Protein AF-A0A5E6N4G8-F1 (afdb_monomer_lite)

Radius of gyration: 23.55 Å; chains: 1; bounding box: 58×54×60 Å

Sequence (335 aa):
MIEYIPGLAGVPATESSISSIDGKNGILAYRGYSIEDLVKYASFEEVAMLLRDGELPSSDALADFQKVLHERYEVKRDIRLMMWALPANGHPMDVLQTTIASMATFYPDAGAQDPNSAYTQSALTKIIANMSTLVAMWARISTGYDPIPPSKEMSYAKNFLAMSFGEEPDDDIVKLFDACLILHAEHTINASTFSAMVTASTLANPFASVSAAVGTLAGSLHGGANEDVLNMLDEIGEVKNVRAYIENRLKNKAVIWGPGGGCSGFSYGFTFDDKQKEGDSGVAKNGVQLVVDPMSYQYLIGATADYLEDLQGSRFIIHNPNAKTTCGCGSSFSV

pLDDT: mean 85.78, std 13.26, range [37.84, 98.56]

Secondary structure (DSSP, 8-state):
-PPP-GGGTT------SSEEEETTTTEEEETTEEHHHHHHH--HHHHHHHHHHSSPPPHHHHHHHHHHHHHH-PPPHHHHHHHHTS-TTS-HHHHHHHHHHHHHHH-TT--SSSTTSHHHHHHHHHHHHHHHHHHHHHHHHTTTPPPPPPPSSS-HHHHHHHHHHSSPPPHHHHHHHHHHHHHTS--SS-HHHHHHHHHHHTT--HHHHHHHHHHHHTSTTTTTHHHHHHHHHHHH-SGGGHHHHHHHHHHTT----SS---TTSB-------SSPPTT-EEEEETTEEEEE-HHHHTTSTT-EEEEEEETTEEEEEEE-TT--EE-TTSS-EE-

Foldseek 3Di:
DDDDDPPCFLPDPDDDQQWDDQLVVRFIDGLNHTLVCCLVPHFLLQLLCCNVVSDGDDPVRSVVLLQLLLVQQDDDPVLLVVLLPDALPDDLLVSLLVSLLCVCVVLVVQWLPPCPDPSVVSSVSNCVSNVLQSSLQSLQSSVPHGFDDFDSPDDSLQRSVCRNPVDRDDPVSSSVSRSVSSVPVDDPCDQLNVQLVVCCVVRGGNSNSNSSSSVRCCDCLHVVLVVVQVVLCVVQVDPVSVVVSVVVCLVVVHDDRDDDLPPAGHFDDDDDDPDADPQWDWDDDPNDIDTDHNSVCVQQPVKDWDWDQDPVGIDIDIDGPNFPGAHSSRGHTDD

Structure (mmCIF, N/CA/C/O backbone):
data_AF-A0A5E6N4G8-F1
#
_entry.id   AF-A0A5E6N4G8-F1
#
loop_
_atom_site.group_PDB
_atom_site.id
_atom_site.type_symbol
_atom_site.label_atom_id
_atom_site.label_alt_id
_atom_site.label_comp_id
_atom_site.label_asym_id
_atom_site.label_entity_id
_atom_site.label_seq_id
_atom_site.pdbx_PDB_ins_code
_atom_site.Cartn_x
_atom_site.Cartn_y
_atom_site.Cartn_z
_atom_site.occupancy
_atom_site.B_iso_or_equiv
_atom_site.auth_seq_id
_atom_site.auth_comp_id
_atom_site.auth_asym_id
_atom_site.auth_atom_id
_atom_site.pdbx_PDB_model_num
ATOM 1 N N . MET A 1 1 ? 15.760 0.790 34.996 1.00 65.25 1 MET A N 1
ATOM 2 C CA . MET A 1 1 ? 14.897 -0.205 34.329 1.00 65.25 1 MET A CA 1
ATOM 3 C C . MET A 1 1 ? 14.170 0.563 33.243 1.00 65.25 1 MET A C 1
ATOM 5 O O . MET A 1 1 ? 13.645 1.618 33.571 1.00 65.25 1 MET A O 1
ATOM 9 N N . ILE A 1 2 ? 14.261 0.152 31.979 1.00 80.50 2 ILE A N 1
ATOM 10 C CA . ILE A 1 2 ? 13.505 0.815 30.907 1.00 80.50 2 ILE A CA 1
ATOM 11 C C . ILE A 1 2 ? 12.043 0.398 31.084 1.00 80.50 2 ILE A C 1
ATOM 13 O O . ILE A 1 2 ? 11.774 -0.784 31.297 1.00 80.50 2 ILE A O 1
ATOM 17 N N . GLU A 1 3 ? 11.134 1.369 31.092 1.00 88.75 3 GLU A N 1
ATOM 18 C CA . GLU A 1 3 ? 9.698 1.125 31.207 1.00 88.75 3 GLU A CA 1
ATOM 19 C C . GLU A 1 3 ? 9.204 0.340 29.985 1.00 88.75 3 GLU A C 1
ATOM 21 O O . GLU A 1 3 ? 9.594 0.618 28.851 1.00 88.75 3 GLU A O 1
ATOM 26 N N . TYR A 1 4 ? 8.384 -0.683 30.216 1.00 84.94 4 TYR A N 1
ATOM 27 C CA . TYR A 1 4 ? 7.765 -1.445 29.137 1.00 84.94 4 TYR A CA 1
ATOM 28 C C . TYR A 1 4 ? 6.612 -0.636 28.539 1.00 84.94 4 TYR A C 1
ATOM 30 O O . TYR A 1 4 ? 5.685 -0.274 29.259 1.00 84.94 4 TYR A O 1
ATOM 38 N N . ILE A 1 5 ? 6.658 -0.398 27.226 1.00 84.44 5 ILE A N 1
ATOM 39 C CA . ILE A 1 5 ? 5.649 0.383 26.503 1.00 84.44 5 ILE A CA 1
ATOM 40 C C . ILE A 1 5 ? 4.922 -0.533 25.501 1.00 84.44 5 ILE A C 1
ATOM 42 O O . ILE A 1 5 ? 5.484 -0.856 24.447 1.00 84.44 5 ILE A O 1
ATOM 46 N N . PRO A 1 6 ? 3.686 -0.980 25.802 1.00 75.75 6 PRO A N 1
ATOM 47 C CA . PRO A 1 6 ? 2.887 -1.796 24.892 1.00 75.75 6 PRO A CA 1
ATOM 48 C C . PRO A 1 6 ? 2.687 -1.114 23.533 1.00 75.75 6 PRO A C 1
ATOM 50 O O . PRO A 1 6 ? 2.370 0.073 23.464 1.00 75.75 6 PRO A O 1
ATOM 53 N N . GLY A 1 7 ? 2.876 -1.865 22.443 1.00 77.88 7 GLY A N 1
ATOM 54 C CA . GLY A 1 7 ? 2.632 -1.381 21.078 1.00 77.88 7 GLY A CA 1
ATOM 55 C C . GLY A 1 7 ? 3.520 -0.216 20.623 1.00 77.88 7 GLY A C 1
ATOM 56 O O . GLY A 1 7 ? 3.212 0.392 19.605 1.00 77.88 7 GLY A O 1
ATOM 57 N N . LEU A 1 8 ? 4.593 0.107 21.362 1.00 81.06 8 LEU A N 1
ATOM 58 C CA . LEU A 1 8 ? 5.459 1.269 21.108 1.00 81.06 8 LEU A CA 1
ATOM 59 C C . LEU A 1 8 ? 4.702 2.614 21.125 1.00 81.06 8 LEU A C 1
ATOM 61 O O . LEU A 1 8 ? 5.109 3.574 20.470 1.00 81.06 8 LEU A O 1
ATOM 65 N N . ALA A 1 9 ? 3.607 2.705 21.886 1.00 76.69 9 ALA A N 1
ATOM 66 C CA . ALA A 1 9 ? 2.798 3.917 21.979 1.00 76.69 9 ALA A CA 1
ATOM 67 C C . ALA A 1 9 ? 3.631 5.128 22.443 1.00 76.69 9 ALA A C 1
ATOM 69 O O . ALA A 1 9 ? 4.227 5.117 23.517 1.00 76.69 9 ALA A O 1
ATOM 70 N N . GLY A 1 10 ? 3.680 6.176 21.616 1.00 79.62 10 GLY A N 1
ATOM 71 C CA . GLY A 1 10 ? 4.441 7.396 21.907 1.00 79.62 10 GLY A CA 1
ATOM 72 C C . GLY A 1 10 ? 5.965 7.244 21.821 1.00 79.62 10 GLY A C 1
ATOM 73 O O . GLY A 1 10 ? 6.676 8.187 22.158 1.00 79.62 10 GLY A O 1
ATOM 74 N N . VAL A 1 11 ? 6.479 6.095 21.366 1.00 85.50 11 VAL A N 1
ATOM 75 C CA . VAL A 1 11 ? 7.920 5.871 21.197 1.00 85.50 11 VAL A CA 1
ATOM 76 C C . VAL A 1 11 ? 8.346 6.331 19.800 1.00 85.50 11 VAL A C 1
ATOM 78 O O . VAL A 1 11 ? 7.937 5.720 18.811 1.00 85.50 11 VAL A O 1
ATOM 81 N N . PRO A 1 12 ? 9.184 7.376 19.676 1.00 88.56 12 PRO A N 1
ATOM 82 C CA . PRO A 1 12 ? 9.734 7.763 18.384 1.00 88.56 12 PRO A CA 1
ATOM 83 C C . PRO A 1 12 ? 10.712 6.685 17.896 1.00 88.56 12 PRO A C 1
ATOM 85 O O . PRO A 1 12 ? 11.741 6.438 18.523 1.00 88.56 12 PRO A O 1
ATOM 88 N N . ALA A 1 13 ? 10.373 6.027 16.785 1.00 89.44 13 ALA A N 1
ATOM 89 C CA . ALA A 1 13 ? 11.163 4.924 16.233 1.00 89.44 13 ALA A CA 1
ATOM 90 C C . ALA A 1 13 ? 12.215 5.373 15.203 1.00 89.44 13 ALA A C 1
ATOM 92 O O . ALA A 1 13 ? 13.243 4.717 15.049 1.00 89.44 13 ALA A O 1
ATOM 93 N N . THR A 1 14 ? 11.964 6.466 14.476 1.00 92.06 14 THR A N 1
ATOM 94 C CA . THR A 1 14 ? 12.905 7.043 13.507 1.00 92.06 14 THR A CA 1
ATOM 95 C C . THR A 1 14 ? 12.551 8.497 13.189 1.00 92.06 14 THR A C 1
ATOM 97 O O . THR A 1 14 ? 11.478 8.976 13.562 1.00 92.06 14 THR A O 1
ATOM 100 N N . GLU A 1 15 ? 13.437 9.174 12.465 1.00 92.81 15 GLU A N 1
ATOM 101 C CA . GLU A 1 15 ? 13.169 10.455 11.812 1.00 92.81 15 GLU A CA 1
ATOM 102 C C . GLU A 1 15 ? 12.772 10.203 10.351 1.00 92.81 15 GLU A C 1
ATOM 104 O O . GLU A 1 15 ? 13.325 9.323 9.690 1.00 92.81 15 GLU A O 1
ATOM 109 N N . SER A 1 16 ? 11.811 10.965 9.828 1.00 93.81 16 SER A N 1
ATOM 110 C CA . SER A 1 16 ? 11.357 10.836 8.441 1.00 93.81 16 SER A CA 1
ATOM 111 C C . SER A 1 16 ? 11.053 12.200 7.842 1.00 93.81 16 SER A C 1
ATOM 113 O O . SER A 1 16 ? 10.494 13.072 8.503 1.00 93.81 16 SER A O 1
ATOM 115 N N . SER A 1 17 ? 11.402 12.363 6.568 1.00 94.69 17 SER A N 1
ATOM 116 C CA . SER A 1 17 ? 11.045 13.519 5.743 1.00 94.69 17 SER A CA 1
ATOM 117 C C . SER A 1 17 ? 9.979 13.184 4.692 1.00 94.69 17 SER A C 1
ATOM 119 O O . SER A 1 17 ? 9.783 13.964 3.762 1.00 94.69 17 SER A O 1
ATOM 121 N N . ILE A 1 18 ? 9.338 12.008 4.779 1.00 96.44 18 ILE A N 1
ATOM 122 C CA . ILE A 1 18 ? 8.415 11.490 3.752 1.00 96.44 18 ILE A CA 1
ATOM 123 C C . ILE A 1 18 ? 7.015 12.088 3.911 1.00 96.44 18 ILE A C 1
ATOM 125 O O . ILE A 1 18 ? 6.452 12.609 2.950 1.00 96.44 18 ILE A O 1
ATOM 129 N N . SER A 1 19 ? 6.468 12.044 5.123 1.00 94.25 19 SER A N 1
ATOM 130 C CA . SER A 1 19 ? 5.121 12.518 5.431 1.00 94.25 19 SER A CA 1
ATOM 131 C C . SER A 1 19 ? 5.056 13.166 6.810 1.00 94.25 19 SER A C 1
ATOM 133 O O . SER A 1 19 ? 5.908 12.928 7.670 1.00 94.25 19 SER A O 1
ATOM 135 N N . SER A 1 20 ? 4.038 13.996 7.021 1.00 89.00 20 SER A N 1
ATOM 136 C CA . SER A 1 20 ? 3.716 14.572 8.322 1.00 89.00 20 SER A CA 1
ATOM 137 C C . SER A 1 20 ? 2.214 14.527 8.580 1.00 89.00 20 SER A C 1
ATOM 139 O O . SER A 1 20 ? 1.401 14.649 7.664 1.00 89.00 20 SER A O 1
ATOM 141 N N . ILE A 1 21 ? 1.861 14.330 9.852 1.00 84.31 21 ILE A N 1
ATOM 142 C CA . ILE A 1 21 ? 0.480 14.329 10.332 1.00 84.31 21 ILE A CA 1
ATOM 143 C C . ILE A 1 21 ? 0.368 15.337 11.468 1.00 84.31 21 ILE A C 1
ATOM 145 O O . ILE A 1 21 ? 1.046 15.212 12.489 1.00 84.31 21 ILE A O 1
ATOM 149 N N . ASP A 1 22 ? -0.540 16.293 11.313 1.00 78.56 22 ASP A N 1
ATOM 150 C CA . ASP A 1 22 ? -1.063 17.094 12.411 1.00 78.56 22 ASP A CA 1
ATOM 151 C C . ASP A 1 22 ? -2.479 16.613 12.731 1.00 78.56 22 ASP A C 1
ATOM 153 O O . ASP A 1 22 ? -3.475 17.099 12.193 1.00 78.56 22 ASP A O 1
ATOM 157 N N . GLY A 1 23 ? -2.565 15.636 13.635 1.00 67.06 23 GLY A N 1
ATOM 158 C CA . GLY A 1 23 ? -3.838 15.047 14.045 1.00 67.06 23 GLY A CA 1
ATOM 159 C C . GLY A 1 23 ? -4.770 16.015 14.781 1.00 67.06 23 GLY A C 1
ATOM 160 O O . GLY A 1 23 ? -5.941 15.690 14.947 1.00 67.06 23 GLY A O 1
ATOM 161 N N . LYS A 1 24 ? -4.288 17.188 15.220 1.00 63.44 24 LYS A N 1
ATOM 162 C CA . LYS A 1 24 ? -5.136 18.214 15.848 1.00 63.44 24 LYS A CA 1
ATOM 163 C C . LYS A 1 24 ? -5.860 19.048 14.801 1.00 63.44 24 LYS A C 1
ATOM 165 O O . LYS A 1 24 ? -7.036 19.344 14.975 1.00 63.44 24 LYS A O 1
ATOM 170 N N . ASN A 1 25 ? -5.152 19.406 13.733 1.00 67.62 25 ASN A N 1
ATOM 171 C CA . ASN A 1 25 ? -5.691 20.209 12.637 1.00 67.62 25 ASN A CA 1
ATOM 172 C C . ASN A 1 25 ? -6.223 19.357 11.473 1.00 67.62 25 ASN A C 1
ATOM 174 O O . ASN A 1 25 ? -6.747 19.906 10.511 1.00 67.62 25 ASN A O 1
ATOM 178 N N . GLY A 1 26 ? -6.093 18.028 11.554 1.00 70.88 26 GLY A N 1
ATOM 179 C CA . GLY A 1 26 ? -6.527 17.106 10.504 1.00 70.88 26 GLY A CA 1
ATOM 180 C C . GLY A 1 26 ? -5.669 17.176 9.241 1.00 70.88 26 GLY A C 1
ATOM 181 O O . GLY A 1 26 ? -6.150 16.836 8.167 1.00 70.88 26 GLY A O 1
ATOM 182 N N . ILE A 1 27 ? -4.416 17.626 9.350 1.00 76.94 27 ILE A N 1
ATOM 183 C CA . ILE A 1 27 ? -3.541 17.828 8.192 1.00 76.94 27 ILE A CA 1
ATOM 184 C C . ILE A 1 27 ? -2.701 16.572 7.974 1.00 76.94 27 ILE A C 1
ATOM 186 O O . ILE A 1 27 ? -1.968 16.147 8.868 1.00 76.94 27 ILE A O 1
ATOM 190 N N . LEU A 1 28 ? -2.768 16.022 6.764 1.00 86.69 28 LEU A N 1
ATOM 191 C CA . LEU A 1 28 ? -1.822 15.043 6.236 1.00 86.69 28 LEU A CA 1
ATOM 192 C C . LEU A 1 28 ? -1.075 15.688 5.068 1.00 86.69 28 LEU A C 1
ATOM 194 O O . LEU A 1 28 ? -1.698 16.257 4.169 1.00 86.69 28 LEU A O 1
ATOM 198 N N . ALA A 1 29 ? 0.252 15.597 5.083 1.00 92.81 29 ALA A N 1
ATOM 199 C CA . ALA A 1 29 ? 1.085 16.119 4.011 1.00 92.81 29 ALA A CA 1
ATOM 200 C C . ALA A 1 29 ? 2.146 15.108 3.573 1.00 92.81 29 ALA A C 1
ATOM 202 O O . ALA A 1 29 ? 2.761 14.437 4.406 1.00 92.81 29 ALA A O 1
ATOM 203 N N . TYR A 1 30 ? 2.401 15.045 2.267 1.00 97.62 30 TYR A N 1
ATOM 204 C CA . TYR A 1 30 ? 3.493 14.269 1.676 1.00 97.62 30 TYR A CA 1
ATOM 205 C C . TYR A 1 30 ? 4.563 15.226 1.181 1.00 97.62 30 TYR A C 1
ATOM 207 O O . TYR A 1 30 ? 4.278 16.113 0.382 1.00 97.62 30 TYR A O 1
ATOM 215 N N . ARG A 1 31 ? 5.795 15.084 1.684 1.00 96.81 31 ARG A N 1
ATOM 216 C CA . ARG A 1 31 ? 6.926 15.973 1.354 1.00 96.81 31 ARG A CA 1
ATOM 217 C C . ARG A 1 31 ? 6.595 17.475 1.477 1.00 96.81 31 ARG A C 1
ATOM 219 O O . ARG A 1 31 ? 7.152 18.300 0.765 1.00 96.81 31 ARG A O 1
ATOM 226 N N . GLY A 1 32 ? 5.681 17.832 2.384 1.00 94.44 32 GLY A N 1
ATOM 227 C CA . GLY A 1 32 ? 5.224 19.210 2.604 1.00 94.44 32 GLY A CA 1
ATOM 228 C C . GLY A 1 32 ? 4.033 19.667 1.750 1.00 94.44 32 GLY A C 1
ATOM 229 O O . GLY A 1 32 ? 3.501 20.740 2.016 1.00 94.44 32 GLY A O 1
ATOM 230 N N . TYR A 1 33 ? 3.575 18.867 0.785 1.00 96.44 33 TYR A N 1
ATOM 231 C CA . TYR A 1 33 ? 2.361 19.133 0.008 1.00 96.44 33 TYR A CA 1
ATOM 232 C C . TYR A 1 33 ? 1.133 18.600 0.741 1.00 96.44 33 TYR A C 1
ATOM 234 O O . TYR A 1 33 ? 1.160 17.471 1.235 1.00 96.44 33 TYR A O 1
ATOM 242 N N . SER A 1 34 ? 0.059 19.393 0.808 1.00 95.00 34 SER A N 1
ATOM 243 C CA . SER A 1 34 ? -1.197 18.946 1.415 1.00 95.00 34 SER A CA 1
ATOM 244 C C . SER A 1 34 ? -1.775 17.771 0.624 1.00 95.00 34 SER A C 1
ATOM 246 O O . SER A 1 34 ? -1.709 17.743 -0.608 1.00 95.00 34 SER A O 1
ATOM 248 N N . ILE A 1 35 ? -2.355 16.793 1.319 1.00 94.00 35 ILE A N 1
ATOM 249 C CA . ILE A 1 35 ? -2.993 15.657 0.645 1.00 94.00 35 ILE A CA 1
ATOM 250 C C . ILE A 1 35 ? -4.153 16.106 -0.260 1.00 94.00 35 ILE A C 1
ATOM 252 O O . ILE A 1 35 ? -4.392 15.514 -1.309 1.00 94.00 35 ILE A O 1
ATOM 256 N N . GLU A 1 36 ? -4.836 17.185 0.118 1.00 92.62 36 GLU A N 1
ATOM 257 C CA . GLU A 1 36 ? -5.957 17.777 -0.614 1.00 92.62 36 GLU A CA 1
ATOM 258 C C . GLU A 1 36 ? -5.512 18.330 -1.970 1.00 92.62 36 GLU A C 1
ATOM 260 O O . GLU A 1 36 ? -6.166 18.083 -2.985 1.00 92.62 36 GLU A O 1
ATOM 265 N N . ASP A 1 37 ? -4.377 19.035 -2.005 1.00 96.19 37 ASP A N 1
ATOM 266 C CA . ASP A 1 37 ? -3.799 19.536 -3.251 1.00 96.19 37 ASP A CA 1
ATOM 267 C C . ASP A 1 37 ? -3.314 18.384 -4.132 1.00 96.19 37 ASP A C 1
ATOM 269 O O . ASP A 1 37 ? -3.556 18.398 -5.339 1.00 96.19 37 ASP A O 1
ATOM 273 N N . LEU A 1 38 ? -2.679 17.366 -3.545 1.00 97.81 38 LEU A N 1
ATOM 274 C CA . LEU A 1 38 ? -2.202 16.205 -4.299 1.00 97.81 38 LEU A CA 1
ATOM 275 C C . LEU A 1 38 ? -3.357 15.453 -4.962 1.00 97.81 38 LEU A C 1
ATOM 277 O O . LEU A 1 38 ? -3.304 15.209 -6.159 1.00 97.81 38 LEU A O 1
ATOM 281 N N . VAL A 1 39 ? -4.434 15.163 -4.231 1.00 96.00 39 VAL A N 1
ATOM 282 C CA . VAL A 1 39 ? -5.627 14.509 -4.800 1.00 96.00 39 VAL A CA 1
ATOM 283 C C . VAL A 1 39 ? -6.272 15.350 -5.905 1.00 96.00 39 VAL A C 1
ATOM 285 O O . VAL A 1 39 ? -6.848 14.809 -6.847 1.00 96.00 39 VAL A O 1
ATOM 288 N N . LYS A 1 40 ? -6.219 16.681 -5.794 1.00 95.62 40 LYS A N 1
ATOM 289 C CA . LYS A 1 40 ? -6.888 17.577 -6.739 1.00 95.62 40 LYS A CA 1
ATOM 290 C C . LYS A 1 40 ? -6.082 17.838 -8.011 1.00 95.62 40 LYS A C 1
ATOM 292 O O . LYS A 1 40 ? -6.685 18.098 -9.054 1.00 95.62 40 LYS A O 1
ATOM 297 N N . TYR A 1 41 ? -4.755 17.844 -7.917 1.00 97.44 41 TYR A N 1
ATOM 298 C CA . TYR A 1 41 ? -3.890 18.355 -8.982 1.00 97.44 41 TYR A CA 1
ATOM 299 C C . TYR A 1 41 ? -2.804 17.385 -9.448 1.00 97.44 41 TYR A C 1
ATOM 301 O O . TYR A 1 41 ? -2.190 17.672 -10.472 1.00 97.44 41 TYR A O 1
ATOM 309 N N . ALA A 1 42 ? -2.565 16.284 -8.738 1.00 97.94 42 ALA A N 1
ATOM 310 C CA . ALA A 1 42 ? -1.570 15.285 -9.105 1.00 97.94 42 ALA A CA 1
ATOM 311 C C . ALA A 1 42 ? -2.230 13.942 -9.440 1.00 97.94 42 ALA A C 1
ATOM 313 O O . ALA A 1 42 ? -3.346 13.645 -9.020 1.00 97.94 42 ALA A O 1
ATOM 314 N N . SER A 1 43 ? -1.502 13.134 -10.197 1.00 98.25 43 SER A N 1
ATOM 315 C CA . SER A 1 43 ? -1.775 11.718 -10.435 1.00 98.25 43 SER A CA 1
ATOM 316 C C . SER A 1 43 ? -1.062 10.832 -9.415 1.00 98.25 43 SER A C 1
ATOM 318 O O . SER A 1 43 ? -0.068 11.237 -8.796 1.00 98.25 43 SER A O 1
ATOM 320 N N . PHE A 1 44 ? -1.509 9.582 -9.270 1.00 98.44 44 PHE A N 1
ATOM 321 C CA . PHE A 1 44 ? -0.792 8.604 -8.452 1.00 98.44 44 PHE A CA 1
ATOM 322 C C . PHE A 1 44 ? 0.676 8.441 -8.878 1.00 98.44 44 PHE A C 1
ATOM 324 O O . PHE A 1 44 ? 1.550 8.336 -8.018 1.00 98.44 44 PHE A O 1
ATOM 331 N N . GLU A 1 45 ? 0.983 8.450 -10.178 1.00 98.06 45 GLU A N 1
ATOM 332 C CA . GLU A 1 45 ? 2.360 8.348 -10.668 1.00 98.06 45 GLU A CA 1
ATOM 333 C C . GLU A 1 45 ? 3.237 9.526 -10.215 1.00 98.06 45 GLU A C 1
ATOM 335 O O . GLU A 1 45 ? 4.380 9.309 -9.803 1.00 98.06 45 GLU A O 1
ATOM 340 N N . GLU A 1 46 ? 2.707 10.753 -10.224 1.00 98.56 46 GLU A N 1
ATOM 341 C CA . GLU A 1 46 ? 3.401 11.934 -9.692 1.00 98.56 46 GLU A CA 1
ATOM 342 C C . GLU A 1 46 ? 3.632 11.819 -8.186 1.00 98.56 46 GLU A C 1
ATOM 344 O O . GLU A 1 46 ? 4.730 12.106 -7.709 1.00 98.56 46 GLU A O 1
ATOM 349 N N . VAL A 1 47 ? 2.632 11.348 -7.434 1.00 98.50 47 VAL A N 1
ATOM 350 C CA . VAL A 1 47 ? 2.746 11.140 -5.982 1.00 98.50 47 VAL A CA 1
ATOM 351 C C . VAL A 1 47 ? 3.741 10.024 -5.650 1.00 98.50 47 VAL A C 1
ATOM 353 O O . VAL A 1 47 ? 4.526 10.157 -4.712 1.00 98.50 47 VAL A O 1
ATOM 356 N N . ALA A 1 48 ? 3.781 8.947 -6.435 1.00 97.75 48 ALA A N 1
ATOM 357 C CA . ALA A 1 48 ? 4.761 7.879 -6.270 1.00 97.75 48 ALA A CA 1
ATOM 358 C C . ALA A 1 48 ? 6.196 8.395 -6.479 1.00 97.75 48 ALA A C 1
ATOM 360 O O . ALA A 1 48 ? 7.091 8.056 -5.698 1.00 97.75 48 ALA A O 1
ATOM 361 N N . MET A 1 49 ? 6.416 9.247 -7.490 1.00 97.62 49 MET A N 1
ATOM 362 C CA . MET A 1 49 ? 7.703 9.919 -7.696 1.00 97.62 49 MET A CA 1
ATOM 363 C C . MET A 1 49 ? 8.016 10.906 -6.570 1.00 97.62 49 MET A C 1
ATOM 365 O O . MET A 1 49 ? 9.116 10.858 -6.034 1.00 97.62 49 MET A O 1
ATOM 369 N N . LEU A 1 50 ? 7.051 11.720 -6.132 1.00 98.38 50 LEU A N 1
ATOM 370 C CA . LEU A 1 50 ? 7.209 12.642 -5.003 1.00 98.38 50 LEU A CA 1
ATOM 371 C C . LEU A 1 50 ? 7.677 11.917 -3.736 1.00 98.38 50 LEU A C 1
ATOM 373 O O . LEU A 1 50 ? 8.629 12.333 -3.075 1.00 98.38 50 LEU A O 1
ATOM 377 N N . LEU A 1 51 ? 7.019 10.814 -3.384 1.00 97.31 51 LEU A N 1
ATOM 378 C CA . LEU A 1 51 ? 7.359 10.044 -2.191 1.00 97.31 51 LEU A CA 1
ATOM 379 C C . LEU A 1 51 ? 8.753 9.416 -2.306 1.00 97.31 51 LEU A C 1
ATOM 381 O O . LEU A 1 51 ? 9.513 9.455 -1.333 1.00 97.31 51 LEU A O 1
ATOM 385 N N . ARG A 1 52 ? 9.116 8.903 -3.488 1.00 94.50 52 ARG A N 1
ATOM 386 C CA . ARG A 1 52 ? 10.426 8.291 -3.753 1.00 94.50 52 ARG A CA 1
ATOM 387 C C . ARG A 1 52 ? 11.562 9.317 -3.781 1.00 94.50 52 ARG A C 1
ATOM 389 O O . ARG A 1 52 ? 12.562 9.127 -3.093 1.00 94.50 52 ARG A O 1
ATOM 396 N N . ASP A 1 53 ? 11.393 10.385 -4.551 1.00 94.00 53 ASP A N 1
ATOM 397 C CA . ASP A 1 53 ? 12.464 11.301 -4.960 1.00 94.00 53 ASP A CA 1
ATOM 398 C C . ASP A 1 53 ? 12.510 12.577 -4.106 1.00 94.00 53 ASP A C 1
ATOM 400 O O . ASP A 1 53 ? 13.536 13.249 -4.048 1.00 94.00 53 ASP A O 1
ATOM 404 N N . GLY A 1 54 ? 11.425 12.888 -3.391 1.00 96.31 54 GLY A N 1
ATOM 405 C CA . GLY A 1 54 ? 11.322 14.032 -2.484 1.00 96.31 54 GLY A CA 1
ATOM 406 C C . GLY A 1 54 ? 10.716 15.291 -3.103 1.00 96.31 54 GLY A C 1
ATOM 407 O O . GLY A 1 54 ? 10.316 16.182 -2.356 1.00 96.31 54 GLY A O 1
ATOM 408 N N . GLU A 1 55 ? 10.589 15.350 -4.428 1.00 96.75 55 GLU A N 1
ATOM 409 C CA . GLU A 1 55 ? 10.045 16.490 -5.175 1.00 96.75 55 GLU A CA 1
ATOM 410 C C . GLU A 1 55 ? 9.089 16.016 -6.279 1.00 96.75 55 GLU A C 1
ATOM 412 O O . GLU A 1 55 ? 9.185 14.883 -6.752 1.00 96.75 55 GLU A O 1
ATOM 417 N N . LEU A 1 56 ? 8.153 16.879 -6.689 1.00 97.56 56 LEU A N 1
ATOM 418 C CA . LEU A 1 56 ? 7.259 16.585 -7.812 1.00 97.56 56 LEU A CA 1
ATOM 419 C C . LEU A 1 56 ? 8.058 16.529 -9.126 1.00 97.56 56 LEU A C 1
ATOM 421 O O . LEU A 1 56 ? 8.955 17.354 -9.329 1.00 97.56 56 LEU A O 1
ATOM 425 N N . PRO A 1 57 ? 7.741 15.591 -10.034 1.00 97.94 57 PRO A N 1
ATOM 426 C CA . PRO A 1 57 ? 8.468 15.458 -11.288 1.00 97.94 57 PRO A CA 1
ATOM 427 C C . PRO A 1 57 ? 8.146 16.597 -12.264 1.00 97.94 57 PRO A C 1
ATOM 429 O O . PRO A 1 57 ? 7.062 17.178 -12.252 1.00 97.94 57 PRO A O 1
ATOM 432 N N . SER A 1 58 ? 9.077 16.877 -13.179 1.00 98.25 58 SER A N 1
ATOM 433 C CA . SER A 1 58 ? 8.745 17.616 -14.401 1.00 98.25 58 SER A CA 1
ATOM 434 C C . SER A 1 58 ? 7.908 16.742 -15.343 1.00 98.25 58 SER A C 1
ATOM 436 O O . SER A 1 58 ? 7.916 15.515 -15.233 1.00 98.25 58 SER A O 1
ATOM 438 N N . SER A 1 59 ? 7.241 17.353 -16.327 1.00 97.69 59 SER A N 1
ATOM 439 C CA . SER A 1 59 ? 6.481 16.609 -17.344 1.00 97.69 59 SER A CA 1
ATOM 440 C C . SER A 1 59 ? 7.329 15.566 -18.082 1.00 97.69 59 SER A C 1
ATOM 442 O O . SER A 1 59 ? 6.853 14.460 -18.325 1.00 97.69 59 SER A O 1
ATOM 444 N N . ASP A 1 60 ? 8.590 15.886 -18.388 1.00 98.19 60 ASP A N 1
ATOM 445 C CA . ASP A 1 60 ? 9.507 14.957 -19.060 1.00 98.19 60 ASP A CA 1
ATOM 446 C C . ASP A 1 60 ? 9.885 13.782 -18.144 1.00 98.19 60 ASP A C 1
ATOM 448 O O . ASP A 1 60 ? 9.839 12.626 -18.562 1.00 98.19 60 ASP A O 1
ATOM 452 N N . ALA A 1 61 ? 10.188 14.058 -16.869 1.00 97.94 61 ALA A N 1
ATOM 453 C CA . ALA A 1 61 ? 10.527 13.020 -15.897 1.00 97.94 61 ALA A CA 1
ATOM 454 C C . ALA A 1 61 ? 9.337 12.087 -15.612 1.00 97.94 61 ALA A C 1
ATOM 456 O O . ALA A 1 61 ? 9.524 10.878 -15.455 1.00 97.94 61 ALA A O 1
ATOM 457 N N . LEU A 1 62 ? 8.117 12.633 -15.581 1.00 97.94 62 LEU A N 1
ATOM 458 C CA . LEU A 1 62 ? 6.890 11.853 -15.450 1.00 97.94 62 LEU A CA 1
ATOM 459 C C . LEU A 1 62 ? 6.677 10.943 -16.666 1.00 97.94 62 LEU A C 1
ATOM 461 O O . LEU A 1 62 ? 6.408 9.755 -16.492 1.00 97.94 62 LEU A O 1
ATOM 465 N N . ALA A 1 63 ? 6.841 11.468 -17.883 1.00 97.44 63 ALA A N 1
ATOM 466 C CA . ALA A 1 63 ? 6.696 10.684 -19.108 1.00 97.44 63 ALA A CA 1
ATOM 467 C C . ALA A 1 63 ? 7.713 9.529 -19.175 1.00 97.44 63 ALA A C 1
ATOM 469 O O . ALA A 1 63 ? 7.357 8.396 -19.515 1.00 97.44 63 ALA A O 1
ATOM 470 N N . ASP A 1 64 ? 8.965 9.785 -18.786 1.00 96.81 64 ASP A N 1
ATOM 471 C CA . ASP A 1 64 ? 9.998 8.751 -18.687 1.00 96.81 64 ASP A CA 1
ATOM 472 C C . ASP A 1 64 ? 9.634 7.687 -17.645 1.00 96.81 64 ASP A C 1
ATOM 474 O O . ASP A 1 64 ? 9.775 6.485 -17.894 1.00 96.81 64 ASP A O 1
ATOM 478 N N . PHE A 1 65 ? 9.119 8.101 -16.485 1.00 95.94 65 PHE A N 1
ATOM 479 C CA . PHE A 1 65 ? 8.695 7.170 -15.446 1.00 95.94 65 PHE A CA 1
ATOM 480 C C . PHE A 1 65 ? 7.505 6.310 -15.884 1.00 95.94 65 PHE A C 1
ATOM 482 O O . PHE A 1 65 ? 7.538 5.093 -15.698 1.00 95.94 65 PHE A O 1
ATOM 489 N N . GLN A 1 66 ? 6.495 6.900 -16.526 1.00 96.56 66 GLN A N 1
ATOM 490 C CA . GLN A 1 66 ? 5.348 6.173 -17.074 1.00 96.56 66 GLN A CA 1
ATOM 491 C C . GLN A 1 66 ? 5.793 5.117 -18.086 1.00 96.56 66 GLN A C 1
ATOM 493 O O . GLN A 1 66 ? 5.395 3.957 -17.980 1.00 96.56 66 GLN A O 1
ATOM 498 N N . LYS A 1 67 ? 6.710 5.468 -18.994 1.00 95.69 67 LYS A N 1
ATOM 499 C CA . LYS A 1 67 ? 7.300 4.506 -19.930 1.00 95.69 67 LYS A CA 1
ATOM 500 C C . LYS A 1 67 ? 8.003 3.357 -19.203 1.00 95.69 67 LYS A C 1
ATOM 502 O O . LYS A 1 67 ? 7.812 2.192 -19.555 1.00 95.69 67 LYS A O 1
ATOM 507 N N . VAL A 1 68 ? 8.781 3.662 -18.162 1.00 94.44 68 VAL A N 1
ATOM 508 C CA . VAL A 1 68 ? 9.441 2.641 -17.334 1.00 94.44 68 VAL A CA 1
ATOM 509 C C . VAL A 1 68 ? 8.418 1.728 -16.648 1.00 94.44 68 VAL A C 1
ATOM 511 O O . VAL A 1 68 ? 8.645 0.517 -16.586 1.00 94.44 68 VAL A O 1
ATOM 514 N N . LEU A 1 69 ? 7.299 2.261 -16.148 1.00 95.12 69 LEU A N 1
ATOM 515 C CA . LEU A 1 69 ? 6.217 1.457 -15.573 1.00 95.12 69 LEU A CA 1
ATOM 516 C C . LEU A 1 69 ? 5.572 0.552 -16.630 1.00 95.12 69 LEU A C 1
ATOM 518 O O . LEU A 1 69 ? 5.456 -0.653 -16.402 1.00 95.12 69 LEU A O 1
ATOM 522 N N . HIS A 1 70 ? 5.236 1.097 -17.801 1.00 94.81 70 HIS A N 1
ATOM 523 C CA . HIS A 1 70 ? 4.622 0.367 -18.917 1.00 94.81 70 HIS A CA 1
ATOM 524 C C . HIS A 1 70 ? 5.481 -0.806 -19.395 1.00 94.81 70 HIS A C 1
ATOM 526 O O . HIS A 1 70 ? 4.978 -1.907 -19.612 1.00 94.81 70 HIS A O 1
ATOM 532 N N . GLU A 1 71 ? 6.797 -0.613 -19.489 1.00 92.94 71 GLU A N 1
ATOM 533 C CA . GLU A 1 71 ? 7.754 -1.675 -19.830 1.00 92.94 71 GLU A CA 1
ATOM 534 C C . GLU A 1 71 ? 7.878 -2.743 -18.731 1.00 92.94 71 GLU A C 1
ATOM 536 O O . GLU A 1 71 ? 8.344 -3.861 -18.976 1.00 92.94 71 GLU A O 1
ATOM 541 N N . ARG A 1 72 ? 7.474 -2.414 -17.501 1.00 93.38 72 ARG A N 1
ATOM 542 C CA . ARG A 1 72 ? 7.647 -3.264 -16.323 1.00 93.38 72 ARG A CA 1
ATOM 543 C C . ARG A 1 72 ? 6.371 -3.921 -15.837 1.00 93.38 72 ARG A C 1
ATOM 545 O O . ARG A 1 72 ? 6.523 -4.855 -15.058 1.00 93.38 72 ARG A O 1
ATOM 552 N N . TYR A 1 73 ? 5.183 -3.537 -16.299 1.00 94.88 73 TYR A N 1
ATOM 553 C CA . TYR A 1 73 ? 3.926 -4.144 -15.850 1.00 94.88 73 TYR A CA 1
ATOM 554 C C . TYR A 1 73 ? 3.829 -5.646 -16.116 1.00 94.88 73 TYR A C 1
ATOM 556 O O . TYR A 1 73 ? 3.157 -6.362 -15.371 1.00 94.88 73 TYR A O 1
ATOM 564 N N . GLU A 1 74 ? 4.499 -6.149 -17.154 1.00 91.75 74 GLU A N 1
ATOM 565 C CA . GLU A 1 74 ? 4.503 -7.579 -17.434 1.00 91.75 74 GLU A CA 1
ATOM 566 C C . GLU A 1 74 ? 5.251 -8.374 -16.349 1.00 91.75 74 GLU A C 1
ATOM 568 O O . GLU A 1 74 ? 6.415 -8.131 -15.988 1.00 91.75 74 GLU A O 1
ATOM 573 N N . VAL A 1 75 ? 4.565 -9.401 -15.852 1.00 92.25 75 VAL A N 1
ATOM 574 C CA . VAL A 1 75 ? 5.110 -10.400 -14.932 1.00 92.25 75 VAL A CA 1
ATOM 575 C C . VAL A 1 75 ? 5.641 -11.604 -15.708 1.00 92.25 75 VAL A C 1
ATOM 577 O O . VAL A 1 75 ? 5.140 -11.945 -16.781 1.00 92.25 75 VAL A O 1
ATOM 580 N N . LYS A 1 76 ? 6.655 -12.289 -15.170 1.00 92.31 76 LYS A N 1
ATOM 581 C CA . LYS A 1 76 ? 7.180 -13.518 -15.783 1.00 92.31 76 LYS A CA 1
ATOM 582 C C . LYS A 1 76 ? 6.101 -14.605 -15.809 1.00 92.31 76 LYS A C 1
ATOM 584 O O . LYS A 1 76 ? 5.265 -14.681 -14.911 1.00 92.31 76 LYS A O 1
ATOM 589 N N . ARG A 1 77 ? 6.152 -15.478 -16.821 1.00 93.50 77 ARG A N 1
ATOM 590 C CA . ARG A 1 77 ? 5.204 -16.593 -16.993 1.00 93.50 77 ARG A CA 1
ATOM 591 C C . ARG A 1 77 ? 5.065 -17.444 -15.732 1.00 93.50 77 ARG A C 1
ATOM 593 O O . ARG A 1 77 ? 3.946 -17.765 -15.355 1.00 93.50 77 ARG A O 1
ATOM 600 N N . ASP A 1 78 ? 6.178 -17.764 -15.086 1.00 95.69 78 ASP A N 1
ATOM 601 C CA . ASP A 1 78 ? 6.186 -18.664 -13.931 1.00 95.69 78 ASP A CA 1
ATOM 602 C C . ASP A 1 78 ? 5.505 -18.049 -12.703 1.00 95.69 78 ASP A C 1
ATOM 604 O O . ASP A 1 78 ? 4.880 -18.774 -11.940 1.00 95.69 78 ASP A O 1
ATOM 608 N N . ILE A 1 79 ? 5.517 -16.716 -12.564 1.00 94.81 79 ILE A N 1
ATOM 609 C CA . ILE A 1 79 ? 4.734 -16.013 -11.534 1.00 94.81 79 ILE A CA 1
ATOM 610 C C . ILE A 1 79 ? 3.237 -16.230 -11.787 1.00 94.81 79 ILE A C 1
ATOM 612 O O . ILE A 1 79 ? 2.498 -16.565 -10.867 1.00 94.81 79 ILE A O 1
ATOM 616 N N . ARG A 1 80 ? 2.793 -16.114 -13.048 1.00 93.25 80 ARG A N 1
ATOM 617 C CA . ARG A 1 80 ? 1.389 -16.364 -13.417 1.00 93.25 80 ARG A CA 1
ATOM 618 C C . ARG A 1 80 ? 0.985 -17.810 -13.153 1.00 93.25 80 ARG A C 1
ATOM 620 O O . ARG A 1 80 ? -0.087 -18.049 -12.617 1.00 93.25 80 ARG A O 1
ATOM 627 N N . LEU A 1 81 ? 1.841 -18.766 -13.522 1.00 94.81 81 LEU A N 1
ATOM 628 C CA . LEU A 1 81 ? 1.595 -20.193 -13.288 1.00 94.81 81 LEU A CA 1
ATOM 629 C C . LEU A 1 81 ? 1.539 -20.524 -11.797 1.00 94.81 81 LEU A C 1
ATOM 631 O O . LEU A 1 81 ? 0.687 -21.300 -11.380 1.00 94.81 81 LEU A O 1
ATOM 635 N N . MET A 1 82 ? 2.419 -19.921 -10.999 1.00 96.00 82 MET A N 1
ATOM 636 C CA . MET A 1 82 ? 2.402 -20.075 -9.551 1.00 96.00 82 MET A CA 1
ATOM 637 C C . MET A 1 82 ? 1.090 -19.557 -8.961 1.00 96.00 82 MET A C 1
ATOM 639 O O . MET A 1 82 ? 0.473 -20.266 -8.177 1.00 96.00 82 MET A O 1
ATOM 643 N N . MET A 1 83 ? 0.629 -18.371 -9.371 1.00 96.50 83 MET A N 1
ATOM 644 C CA . MET A 1 83 ? -0.657 -17.838 -8.914 1.00 96.50 83 MET A CA 1
ATOM 645 C C . MET A 1 83 ? -1.832 -18.716 -9.348 1.00 96.50 83 MET A C 1
ATOM 647 O O . MET A 1 83 ? -2.703 -18.996 -8.537 1.00 96.50 83 MET A O 1
ATOM 651 N N . TRP A 1 84 ? -1.821 -19.231 -10.579 1.00 95.00 84 TRP A N 1
ATOM 652 C CA . TRP A 1 84 ? -2.812 -20.203 -11.061 1.00 95.00 84 TRP A CA 1
ATOM 653 C C . TRP A 1 84 ? -2.852 -21.507 -10.257 1.00 95.00 84 TRP A C 1
ATOM 655 O O . TRP A 1 84 ? -3.883 -22.173 -10.224 1.00 95.00 84 TRP A O 1
ATOM 665 N N . ALA A 1 85 ? -1.738 -21.895 -9.638 1.00 96.00 85 ALA A N 1
ATOM 666 C CA . ALA A 1 85 ? -1.661 -23.095 -8.813 1.00 96.00 85 ALA A CA 1
ATOM 667 C C . ALA A 1 85 ? -2.184 -22.881 -7.381 1.00 96.00 85 ALA A C 1
ATOM 669 O O . ALA A 1 85 ? -2.341 -23.859 -6.646 1.00 96.00 85 ALA A O 1
ATOM 670 N N . LEU A 1 86 ? -2.436 -21.634 -6.965 1.00 96.31 86 LEU A N 1
ATOM 671 C CA . LEU A 1 86 ? -2.992 -21.333 -5.648 1.00 96.31 86 LEU A CA 1
ATOM 672 C C . LEU A 1 86 ? -4.496 -21.659 -5.599 1.00 96.31 86 LEU A C 1
ATOM 674 O O . LEU A 1 86 ? -5.185 -21.554 -6.615 1.00 96.31 86 LEU A O 1
ATOM 678 N N . PRO A 1 87 ? -5.040 -22.037 -4.426 1.00 95.31 87 PRO A N 1
ATOM 679 C CA . PRO A 1 87 ? -6.473 -22.266 -4.276 1.00 95.31 87 PRO A CA 1
ATOM 680 C C . PRO A 1 87 ? -7.276 -21.006 -4.614 1.00 95.31 87 PRO A C 1
ATOM 682 O O . PRO A 1 87 ? -7.021 -19.947 -4.047 1.00 95.31 87 PRO A O 1
ATOM 685 N N . ALA A 1 88 ? -8.282 -21.124 -5.485 1.00 92.50 88 ALA A N 1
ATOM 686 C CA . ALA A 1 88 ? -9.105 -19.990 -5.924 1.00 92.50 88 ALA A CA 1
ATOM 687 C C . ALA A 1 88 ? -9.854 -19.280 -4.775 1.00 92.50 88 ALA A C 1
ATOM 689 O O . ALA A 1 88 ? -10.193 -18.109 -4.891 1.00 92.50 88 ALA A O 1
ATOM 690 N N . ASN A 1 89 ? -10.085 -19.978 -3.658 1.00 93.31 89 ASN A N 1
ATOM 691 C CA . ASN A 1 89 ? -10.687 -19.441 -2.435 1.00 93.31 89 ASN A CA 1
ATOM 692 C C . ASN A 1 89 ? -9.657 -18.938 -1.403 1.00 93.31 89 ASN A C 1
ATOM 694 O O . ASN A 1 89 ? -10.029 -18.673 -0.261 1.00 93.31 89 ASN A O 1
ATOM 698 N N . GLY A 1 90 ? -8.372 -18.867 -1.760 1.00 92.62 90 GLY A N 1
ATOM 699 C CA . GLY A 1 90 ? -7.342 -18.276 -0.912 1.00 92.62 90 GLY A CA 1
ATOM 700 C C . GLY A 1 90 ? -7.583 -16.781 -0.716 1.00 92.62 90 GLY A C 1
ATOM 701 O O . GLY A 1 90 ? -7.990 -16.085 -1.649 1.00 92.62 90 GLY A O 1
ATOM 702 N N . HIS A 1 91 ? -7.318 -16.281 0.493 1.00 94.38 91 HIS A N 1
ATOM 703 C CA . HIS A 1 91 ? -7.496 -14.865 0.791 1.00 94.38 91 HIS A CA 1
ATOM 704 C C . HIS A 1 91 ? -6.578 -14.017 -0.115 1.00 94.38 91 HIS A C 1
ATOM 706 O O . HIS A 1 91 ? -5.378 -14.311 -0.196 1.00 94.38 91 HIS A O 1
ATOM 712 N N . PRO A 1 92 ? -7.076 -12.958 -0.786 1.00 95.75 92 PRO A N 1
ATOM 713 C CA . PRO A 1 92 ? -6.275 -12.167 -1.726 1.00 95.75 92 PRO A CA 1
ATOM 714 C C . PRO A 1 92 ? -4.962 -11.632 -1.140 1.00 95.75 92 PRO A C 1
ATOM 716 O O . PRO A 1 92 ? -3.944 -11.603 -1.832 1.00 95.75 92 PRO A O 1
ATOM 719 N N . MET A 1 93 ? -4.956 -11.270 0.147 1.00 96.62 93 MET A N 1
ATOM 720 C CA . MET A 1 93 ? -3.741 -10.808 0.830 1.00 96.62 93 MET A CA 1
ATOM 721 C C . MET A 1 93 ? -2.681 -11.906 1.012 1.00 96.62 93 MET A C 1
ATOM 723 O O . MET A 1 93 ? -1.499 -11.618 0.831 1.00 96.62 93 MET A O 1
ATOM 727 N N . ASP A 1 94 ? -3.069 -13.156 1.291 1.00 96.88 94 ASP A N 1
ATOM 728 C CA . ASP A 1 94 ? -2.125 -14.284 1.419 1.00 96.88 94 ASP A CA 1
ATOM 729 C C . ASP A 1 94 ? -1.480 -14.611 0.069 1.00 96.88 94 ASP A C 1
ATOM 731 O O . ASP A 1 94 ? -0.284 -14.909 -0.039 1.00 96.88 94 ASP A O 1
ATOM 735 N N . VAL A 1 95 ? -2.283 -14.511 -0.990 1.00 97.69 95 VAL A N 1
ATOM 736 C CA . VAL A 1 95 ? -1.844 -14.711 -2.369 1.00 97.69 95 VAL A CA 1
ATOM 737 C C . VAL A 1 95 ? -0.883 -13.605 -2.783 1.00 97.69 95 VAL A C 1
ATOM 739 O O . VAL A 1 95 ? 0.188 -13.895 -3.324 1.00 97.69 95 VAL A O 1
ATOM 742 N N . LEU A 1 96 ? -1.213 -12.346 -2.484 1.00 97.88 96 LEU A N 1
ATOM 743 C CA . LEU A 1 96 ? -0.341 -11.209 -2.756 1.00 97.88 96 LEU A CA 1
ATOM 744 C C . LEU A 1 96 ? 0.975 -11.318 -1.978 1.00 97.88 96 LEU A C 1
ATOM 746 O O . LEU A 1 96 ? 2.041 -11.162 -2.573 1.00 97.88 96 LEU A O 1
ATOM 750 N N . GLN A 1 97 ? 0.919 -11.650 -0.684 1.00 98.00 97 GLN A N 1
ATOM 751 C CA . GLN A 1 97 ? 2.102 -11.842 0.155 1.00 98.00 97 GLN A CA 1
ATOM 752 C C . GLN A 1 97 ? 3.021 -12.923 -0.424 1.00 98.00 97 GLN A C 1
ATOM 754 O O . GLN A 1 97 ? 4.203 -12.673 -0.669 1.00 98.00 97 GLN A O 1
ATOM 759 N N . THR A 1 98 ? 2.463 -14.103 -0.708 1.00 97.75 98 THR A N 1
ATOM 760 C CA . THR A 1 98 ? 3.189 -15.231 -1.311 1.00 97.75 98 THR A CA 1
ATOM 761 C C . THR A 1 98 ? 3.817 -14.828 -2.642 1.00 97.75 98 THR A C 1
ATOM 763 O O . THR A 1 98 ? 4.980 -15.133 -2.922 1.00 97.75 98 THR A O 1
ATOM 766 N N . THR A 1 99 ? 3.063 -14.095 -3.460 1.00 97.44 99 THR A N 1
ATOM 767 C CA . THR A 1 99 ? 3.510 -13.688 -4.786 1.00 97.44 99 THR A CA 1
ATOM 768 C C . THR A 1 99 ? 4.660 -12.696 -4.717 1.00 97.44 99 THR A C 1
ATOM 770 O O . THR A 1 99 ? 5.680 -12.923 -5.369 1.00 97.44 99 THR A O 1
ATOM 773 N N . ILE A 1 100 ? 4.553 -11.654 -3.892 1.00 96.88 100 ILE A N 1
ATOM 774 C CA . ILE A 1 100 ? 5.625 -10.675 -3.693 1.00 96.88 100 ILE A CA 1
ATOM 775 C C . ILE A 1 100 ? 6.878 -11.356 -3.130 1.00 96.88 100 ILE A C 1
ATOM 777 O O . ILE A 1 100 ? 7.958 -11.149 -3.678 1.00 96.88 100 ILE A O 1
ATOM 781 N N . ALA A 1 101 ? 6.758 -12.229 -2.123 1.00 96.31 101 ALA A N 1
ATOM 782 C CA . ALA A 1 101 ? 7.902 -12.974 -1.591 1.00 96.31 101 ALA A CA 1
ATOM 783 C C . ALA A 1 101 ? 8.619 -13.791 -2.679 1.00 96.31 101 ALA A C 1
ATOM 785 O O . ALA A 1 101 ? 9.849 -13.770 -2.779 1.00 96.31 101 ALA A O 1
ATOM 786 N N . SER A 1 102 ? 7.852 -14.471 -3.540 1.00 95.88 102 SER A N 1
ATOM 787 C CA . SER A 1 102 ? 8.404 -15.279 -4.631 1.00 95.88 102 SER A CA 1
ATOM 788 C C . SER A 1 102 ? 9.205 -14.453 -5.640 1.00 95.88 102 SER A C 1
ATOM 790 O O . SER A 1 102 ? 10.141 -14.978 -6.246 1.00 95.88 102 SER A O 1
ATOM 792 N N . MET A 1 103 ? 8.893 -13.158 -5.806 1.00 94.06 103 MET A N 1
ATOM 793 C CA . MET A 1 103 ? 9.568 -12.291 -6.773 1.00 94.06 103 MET A CA 1
ATOM 794 C C . MET A 1 103 ? 11.077 -12.212 -6.531 1.00 94.06 103 MET A C 1
ATOM 796 O O . MET A 1 103 ? 11.827 -12.133 -7.502 1.00 94.06 103 MET A O 1
ATOM 800 N N . ALA A 1 104 ? 11.543 -12.342 -5.285 1.00 92.94 104 ALA A N 1
ATOM 801 C CA . ALA A 1 104 ? 12.972 -12.387 -4.970 1.00 92.94 104 ALA A CA 1
ATOM 802 C C . ALA A 1 104 ? 13.721 -13.502 -5.731 1.00 92.94 104 ALA A C 1
ATOM 804 O O . ALA A 1 104 ? 14.873 -13.320 -6.116 1.00 92.94 104 ALA A O 1
ATOM 805 N N . THR A 1 105 ? 13.062 -14.632 -6.017 1.00 92.88 105 THR A N 1
ATOM 806 C CA . THR A 1 105 ? 13.653 -15.750 -6.782 1.00 92.88 105 THR A CA 1
ATOM 807 C C . THR A 1 105 ? 13.842 -15.429 -8.266 1.00 92.88 105 THR A C 1
ATOM 809 O O . THR A 1 105 ? 14.713 -15.991 -8.926 1.00 92.88 105 THR A O 1
ATOM 812 N N . PHE A 1 106 ? 13.050 -14.493 -8.789 1.00 90.25 106 PHE A N 1
ATOM 813 C CA . PHE A 1 106 ? 13.086 -14.066 -10.184 1.00 90.25 106 PHE A CA 1
ATOM 814 C C . PHE A 1 106 ? 14.015 -12.871 -10.421 1.00 90.25 106 PHE A C 1
ATOM 816 O O . PHE A 1 106 ? 14.337 -12.578 -11.577 1.00 90.25 106 PHE A O 1
ATOM 823 N N . TYR A 1 107 ? 14.416 -12.187 -9.344 1.00 87.62 107 TYR A N 1
ATOM 824 C CA . TYR A 1 107 ? 15.243 -10.979 -9.350 1.00 87.62 107 TYR A CA 1
ATOM 825 C C . TYR A 1 107 ? 16.290 -11.030 -8.210 1.00 87.62 107 TYR A C 1
ATOM 827 O O . TYR A 1 107 ? 16.242 -10.206 -7.294 1.00 87.62 107 TYR A O 1
ATOM 835 N N . PRO A 1 108 ? 17.226 -11.999 -8.236 1.00 81.12 108 PRO A N 1
ATOM 836 C CA . PRO A 1 108 ? 18.107 -12.305 -7.103 1.00 81.12 108 PRO A CA 1
ATOM 837 C C . PRO A 1 108 ? 19.113 -11.195 -6.756 1.00 81.12 108 PRO A C 1
ATOM 839 O O . PRO A 1 108 ? 19.566 -11.125 -5.617 1.00 81.12 108 PRO A O 1
ATOM 842 N N . ASP A 1 109 ? 19.431 -10.303 -7.698 1.00 79.56 109 ASP A N 1
ATOM 843 C CA . ASP A 1 109 ? 20.426 -9.235 -7.504 1.00 79.56 109 ASP A CA 1
ATOM 844 C C . ASP A 1 109 ? 19.891 -8.028 -6.708 1.00 79.56 109 ASP A C 1
ATOM 846 O O . ASP A 1 109 ? 20.628 -7.086 -6.418 1.00 79.56 109 ASP A O 1
ATOM 850 N N . ALA A 1 110 ? 18.609 -8.038 -6.333 1.00 75.56 110 ALA A N 1
ATOM 851 C CA . ALA A 1 110 ? 17.940 -6.966 -5.597 1.00 75.56 110 ALA A CA 1
ATOM 852 C C . ALA A 1 110 ? 18.311 -6.934 -4.097 1.00 75.56 110 ALA A C 1
ATOM 854 O O . ALA A 1 110 ? 17.437 -6.969 -3.237 1.00 75.56 110 ALA A O 1
ATOM 855 N N . GLY A 1 111 ? 19.597 -6.912 -3.746 1.00 75.69 111 GLY A N 1
ATOM 856 C CA . GLY A 1 111 ? 20.035 -6.803 -2.348 1.00 75.69 111 GLY A CA 1
ATOM 857 C C . GLY A 1 111 ? 19.741 -5.427 -1.736 1.00 75.69 111 GLY A C 1
ATOM 858 O O . GLY A 1 111 ? 19.613 -4.448 -2.454 1.00 75.69 111 GLY A O 1
ATOM 859 N N . ALA A 1 112 ? 19.678 -5.323 -0.404 1.00 78.88 112 ALA A N 1
ATOM 860 C CA . ALA A 1 112 ? 19.504 -4.036 0.291 1.00 78.88 112 ALA A CA 1
ATOM 861 C C . ALA A 1 112 ? 20.806 -3.471 0.895 1.00 78.88 112 ALA A C 1
ATOM 863 O O . ALA A 1 112 ? 20.759 -2.529 1.681 1.00 78.88 112 ALA A O 1
ATOM 864 N N . GLN A 1 113 ? 21.972 -4.030 0.536 1.00 84.44 113 GLN A N 1
ATOM 865 C CA . GLN A 1 113 ? 23.276 -3.544 1.018 1.00 84.44 113 GLN A CA 1
ATOM 866 C C . GLN A 1 113 ? 23.568 -2.111 0.560 1.00 84.44 113 GLN A C 1
ATOM 868 O O . GLN A 1 113 ? 24.064 -1.306 1.342 1.00 84.44 113 GLN A O 1
ATOM 873 N N . ASP A 1 114 ? 23.239 -1.802 -0.696 1.00 88.31 114 ASP A N 1
ATOM 874 C CA . ASP A 1 114 ? 23.258 -0.449 -1.242 1.00 88.31 114 ASP A CA 1
ATOM 875 C C . ASP A 1 114 ? 21.842 -0.087 -1.725 1.00 88.31 114 ASP A C 1
ATOM 877 O O . ASP A 1 114 ? 21.410 -0.548 -2.791 1.00 88.31 114 ASP A O 1
ATOM 881 N N . PRO A 1 115 ? 21.095 0.724 -0.954 1.00 84.88 115 PRO A N 1
ATOM 882 C CA . PRO A 1 115 ? 19.767 1.190 -1.338 1.00 84.88 115 PRO A CA 1
ATOM 883 C C . PRO A 1 115 ? 19.747 1.983 -2.651 1.00 84.88 115 PRO A C 1
ATOM 885 O O . PRO A 1 115 ? 18.730 1.989 -3.342 1.00 84.88 115 PRO A O 1
ATOM 888 N N . ASN A 1 116 ? 20.862 2.617 -3.022 1.00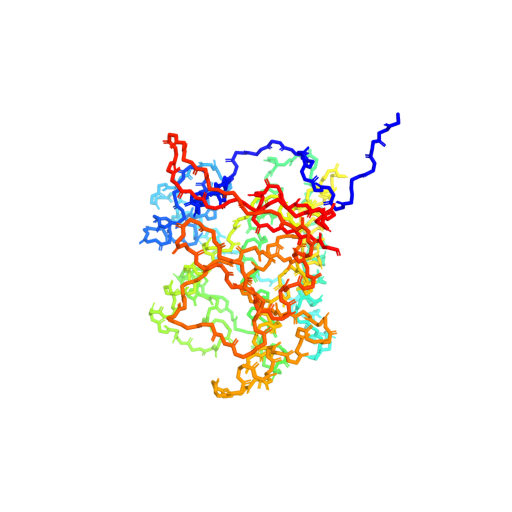 89.12 116 ASN A N 1
ATOM 889 C CA . ASN A 1 116 ? 20.977 3.438 -4.227 1.00 89.12 116 ASN A CA 1
ATOM 890 C C . ASN A 1 116 ? 21.464 2.645 -5.443 1.00 89.12 116 ASN A C 1
ATOM 892 O O . ASN A 1 116 ? 21.556 3.198 -6.541 1.00 89.12 116 ASN A O 1
ATOM 896 N N . SER A 1 117 ? 21.757 1.351 -5.279 1.00 91.06 117 SER A N 1
ATOM 897 C CA . SER A 1 117 ? 22.198 0.527 -6.395 1.00 91.06 117 SER A CA 1
ATOM 898 C C . SER A 1 117 ? 21.116 0.452 -7.475 1.00 91.06 117 SER A C 1
ATOM 900 O O . SER A 1 117 ? 19.914 0.394 -7.190 1.00 91.06 117 SER A O 1
ATOM 902 N N . ALA A 1 118 ? 21.544 0.381 -8.737 1.00 90.12 118 ALA A N 1
ATOM 903 C CA . ALA A 1 118 ? 20.628 0.233 -9.865 1.00 90.12 118 ALA A CA 1
ATOM 904 C C . ALA A 1 118 ? 19.728 -1.010 -9.725 1.00 90.12 118 ALA A C 1
ATOM 906 O O . ALA A 1 118 ? 18.576 -0.984 -10.155 1.00 90.12 118 ALA A O 1
ATOM 907 N N . TYR A 1 119 ? 20.217 -2.081 -9.089 1.00 89.44 119 TYR A N 1
ATOM 908 C CA . TYR A 1 119 ? 19.440 -3.296 -8.842 1.00 89.44 119 TYR A CA 1
ATOM 909 C C . TYR A 1 119 ? 18.337 -3.071 -7.803 1.00 89.44 119 TYR A C 1
ATOM 911 O O . TYR A 1 119 ? 17.188 -3.440 -8.055 1.00 89.44 119 TYR A O 1
ATOM 919 N N . THR A 1 120 ? 18.648 -2.410 -6.684 1.00 91.31 120 THR A N 1
ATOM 920 C CA . THR A 1 120 ? 17.669 -2.082 -5.635 1.00 91.31 120 THR A CA 1
ATOM 921 C C . THR A 1 120 ? 16.587 -1.150 -6.164 1.00 91.31 120 THR A C 1
ATOM 923 O O . THR A 1 120 ? 15.398 -1.436 -6.030 1.00 91.31 120 THR A O 1
ATOM 926 N N . GLN A 1 121 ? 16.985 -0.074 -6.847 1.00 91.25 121 GLN A N 1
ATOM 927 C CA . GLN A 1 121 ? 16.060 0.898 -7.438 1.00 91.25 121 GLN A CA 1
ATOM 928 C C . GLN A 1 121 ? 15.189 0.269 -8.537 1.00 91.25 121 GLN A C 1
ATOM 930 O O . GLN A 1 121 ? 13.979 0.513 -8.615 1.00 91.25 121 GLN A O 1
ATOM 935 N N . SER A 1 122 ? 15.775 -0.617 -9.349 1.00 91.44 122 SER A N 1
ATOM 936 C CA . SER A 1 122 ? 15.042 -1.405 -10.344 1.00 91.44 122 SER A CA 1
ATOM 937 C C . SER A 1 122 ? 14.014 -2.333 -9.689 1.00 91.44 122 SER A C 1
ATOM 939 O O . SER A 1 122 ? 12.897 -2.438 -10.198 1.00 91.44 122 SER A O 1
ATOM 941 N N . ALA A 1 123 ? 14.345 -2.968 -8.560 1.00 93.69 123 ALA A N 1
ATOM 942 C CA . ALA A 1 123 ? 13.425 -3.824 -7.814 1.00 93.69 123 ALA A CA 1
ATOM 943 C C . ALA A 1 123 ? 12.273 -3.032 -7.182 1.00 93.69 123 ALA A C 1
ATOM 945 O O . ALA A 1 123 ? 11.121 -3.426 -7.340 1.00 93.69 123 ALA A O 1
ATOM 946 N N . LEU A 1 124 ? 12.552 -1.887 -6.553 1.00 93.50 124 LEU A N 1
ATOM 947 C CA . LEU A 1 124 ? 11.525 -0.997 -5.994 1.00 93.50 124 LEU A CA 1
ATOM 948 C C . LEU A 1 124 ? 10.553 -0.507 -7.077 1.00 93.50 124 LEU A C 1
ATOM 950 O O . LEU A 1 124 ? 9.338 -0.625 -6.929 1.00 93.50 124 LEU A O 1
ATOM 954 N N . THR A 1 125 ? 11.081 -0.065 -8.221 1.00 93.62 125 THR A N 1
ATOM 955 C CA . THR A 1 125 ? 10.258 0.338 -9.374 1.00 93.62 125 THR A CA 1
ATOM 956 C C . THR A 1 125 ? 9.440 -0.836 -9.924 1.00 93.62 125 THR A C 1
ATOM 958 O O . THR A 1 125 ? 8.283 -0.672 -10.305 1.00 93.62 125 THR A O 1
ATOM 961 N N . LYS A 1 126 ? 10.015 -2.047 -9.944 1.00 94.31 126 LYS A N 1
ATOM 962 C CA . LYS A 1 126 ? 9.317 -3.270 -10.366 1.00 94.31 126 LYS A CA 1
ATOM 963 C C . LYS A 1 126 ? 8.172 -3.623 -9.415 1.00 94.31 126 LYS A C 1
ATOM 965 O O . LYS A 1 126 ? 7.145 -4.084 -9.897 1.00 94.31 126 LYS A O 1
ATOM 970 N N . ILE A 1 127 ? 8.331 -3.412 -8.108 1.00 95.88 127 ILE A N 1
ATOM 971 C CA . ILE A 1 127 ? 7.268 -3.628 -7.116 1.00 95.88 127 ILE A CA 1
ATOM 972 C C . ILE A 1 127 ? 6.109 -2.662 -7.369 1.00 95.88 127 ILE A C 1
ATOM 974 O O . ILE A 1 127 ? 4.978 -3.127 -7.467 1.00 95.88 127 ILE A O 1
ATOM 978 N N . ILE A 1 128 ? 6.389 -1.364 -7.549 1.00 95.81 128 ILE A N 1
ATOM 979 C CA . ILE A 1 128 ? 5.360 -0.359 -7.870 1.00 95.81 128 ILE A CA 1
ATOM 980 C C . ILE A 1 128 ? 4.604 -0.768 -9.136 1.00 95.81 128 ILE A C 1
ATOM 982 O O . ILE A 1 128 ? 3.387 -0.898 -9.103 1.00 95.81 128 ILE A O 1
ATOM 986 N N . ALA A 1 129 ? 5.319 -1.049 -10.231 1.00 94.69 129 ALA A N 1
ATOM 987 C CA . ALA A 1 129 ? 4.691 -1.449 -11.487 1.00 94.69 129 ALA A CA 1
ATOM 988 C C . ALA A 1 129 ? 3.839 -2.719 -11.318 1.00 94.69 129 ALA A C 1
ATOM 990 O O . ALA A 1 129 ? 2.654 -2.736 -11.647 1.00 94.69 129 ALA A O 1
ATOM 991 N N . ASN A 1 130 ? 4.424 -3.786 -10.772 1.00 95.56 130 ASN A N 1
ATOM 992 C CA . ASN A 1 130 ? 3.770 -5.087 -10.725 1.00 95.56 130 ASN A CA 1
ATOM 993 C C . ASN A 1 130 ? 2.606 -5.153 -9.736 1.00 95.56 130 ASN A C 1
ATOM 995 O O . ASN A 1 130 ? 1.778 -6.042 -9.900 1.00 95.56 130 ASN A O 1
ATOM 999 N N . MET A 1 131 ? 2.526 -4.277 -8.730 1.00 96.50 131 MET A N 1
ATOM 1000 C CA . MET A 1 131 ? 1.473 -4.349 -7.712 1.00 96.50 131 MET A CA 1
ATOM 1001 C C . MET A 1 131 ? 0.077 -4.348 -8.350 1.00 96.50 131 MET A C 1
ATOM 1003 O O . MET A 1 131 ? -0.721 -5.244 -8.078 1.00 96.50 131 MET A O 1
ATOM 1007 N N . SER A 1 132 ? -0.179 -3.414 -9.274 1.00 95.19 132 SER A N 1
ATOM 1008 C CA . SER A 1 132 ? -1.439 -3.360 -10.029 1.00 95.19 132 SER A CA 1
ATOM 1009 C C . SER A 1 132 ? -1.703 -4.646 -10.820 1.00 95.19 132 SER A C 1
ATOM 1011 O O . SER A 1 132 ? -2.773 -5.240 -10.690 1.00 95.19 132 SER A O 1
ATOM 1013 N N . THR A 1 133 ? -0.716 -5.121 -11.587 1.00 97.00 133 THR A N 1
ATOM 1014 C CA . THR A 1 133 ? -0.831 -6.343 -12.394 1.00 97.00 133 THR A CA 1
ATOM 1015 C C . THR A 1 133 ? -1.110 -7.569 -11.533 1.00 97.00 133 THR A C 1
ATOM 1017 O O . THR A 1 133 ? -1.932 -8.395 -11.910 1.00 97.00 133 THR A O 1
ATOM 1020 N N . LEU A 1 134 ? -0.434 -7.720 -10.391 1.00 97.69 134 LEU A N 1
ATOM 1021 C CA . LEU A 1 134 ? -0.591 -8.880 -9.513 1.00 97.69 134 LEU A CA 1
ATOM 1022 C C . LEU A 1 134 ? -1.988 -8.930 -8.894 1.00 97.69 134 LEU A C 1
ATOM 1024 O O . LEU A 1 134 ? -2.622 -9.984 -8.912 1.00 97.69 134 LEU A O 1
ATOM 1028 N N . VAL A 1 135 ? -2.485 -7.796 -8.398 1.00 97.62 135 VAL A N 1
ATOM 1029 C CA . VAL A 1 135 ? -3.822 -7.714 -7.797 1.00 97.62 135 VAL A CA 1
ATOM 1030 C C . VAL A 1 135 ? -4.908 -7.948 -8.852 1.00 97.62 135 VAL A C 1
ATOM 1032 O O . VAL A 1 135 ? -5.767 -8.808 -8.657 1.00 97.62 135 VAL A O 1
ATOM 1035 N N . ALA A 1 136 ? -4.832 -7.269 -10.002 1.00 97.38 136 ALA A N 1
ATOM 1036 C CA . ALA A 1 136 ? -5.799 -7.441 -11.089 1.00 97.38 136 ALA A CA 1
ATOM 1037 C C . ALA A 1 136 ? -5.783 -8.870 -11.660 1.00 97.38 136 ALA A C 1
ATOM 1039 O O . ALA A 1 136 ? -6.824 -9.467 -11.929 1.00 97.38 136 ALA A O 1
ATOM 1040 N N . MET A 1 137 ? -4.593 -9.461 -11.794 1.00 96.56 137 MET A N 1
ATOM 1041 C CA . MET A 1 137 ? -4.435 -10.848 -12.218 1.00 96.56 137 MET A CA 1
ATOM 1042 C C . MET A 1 137 ? -5.104 -11.818 -11.243 1.00 96.56 137 MET A C 1
ATOM 1044 O O . MET A 1 137 ? -5.800 -12.727 -11.695 1.00 96.56 137 MET A O 1
ATOM 1048 N N . TRP A 1 138 ? -4.926 -11.641 -9.929 1.00 97.44 138 TRP A N 1
ATOM 1049 C CA . TRP A 1 138 ? -5.577 -12.516 -8.955 1.00 97.44 138 TRP A CA 1
ATOM 1050 C C . TRP A 1 138 ? -7.101 -12.400 -9.000 1.00 97.44 138 TRP A C 1
ATOM 1052 O O . TRP A 1 138 ? -7.767 -13.430 -8.978 1.00 97.44 138 TRP A O 1
ATOM 1062 N N . ALA A 1 139 ? -7.651 -11.189 -9.147 1.00 94.94 139 ALA A N 1
ATOM 1063 C CA . ALA A 1 139 ? -9.098 -10.974 -9.262 1.00 94.94 139 ALA A CA 1
ATOM 1064 C C . ALA A 1 139 ? -9.739 -11.788 -10.408 1.00 94.94 139 ALA A C 1
ATOM 1066 O O . ALA A 1 139 ? -10.880 -12.244 -10.306 1.00 94.94 139 ALA A O 1
ATOM 1067 N N . ARG A 1 140 ? -8.986 -12.021 -11.490 1.00 94.94 140 ARG A N 1
ATOM 1068 C CA . ARG A 1 140 ? -9.415 -12.858 -12.619 1.00 94.94 140 ARG A CA 1
ATOM 1069 C C . ARG A 1 140 ? -9.161 -14.345 -12.392 1.00 94.94 140 ARG A C 1
ATOM 1071 O O . ARG A 1 140 ? -10.047 -15.159 -12.638 1.00 94.94 140 ARG A O 1
ATOM 1078 N N . ILE A 1 141 ? -7.979 -14.704 -11.892 1.00 95.50 141 ILE A N 1
ATOM 1079 C CA . ILE A 1 141 ? -7.614 -16.107 -11.639 1.00 95.50 141 ILE A CA 1
ATOM 1080 C C . ILE A 1 141 ? -8.557 -16.736 -10.608 1.00 95.50 141 ILE A C 1
ATOM 1082 O O . ILE A 1 141 ? -9.031 -17.851 -10.820 1.00 95.50 141 ILE A O 1
ATOM 1086 N N . SER A 1 142 ? -8.883 -16.024 -9.526 1.00 95.12 142 SER A N 1
ATOM 1087 C CA . SER A 1 142 ? -9.780 -16.519 -8.472 1.00 95.12 142 SER A CA 1
ATOM 1088 C C . SER A 1 142 ? -11.203 -16.791 -8.975 1.00 95.12 142 SER A C 1
ATOM 1090 O O . SER A 1 142 ? -11.918 -17.612 -8.402 1.00 95.12 142 SER A O 1
ATOM 1092 N N . THR A 1 143 ? -11.599 -16.159 -10.083 1.00 93.94 143 THR A N 1
ATOM 1093 C CA . THR A 1 143 ? -12.889 -16.359 -10.758 1.00 93.94 143 THR A CA 1
ATOM 1094 C C . THR A 1 143 ? -12.800 -17.293 -11.973 1.00 93.94 143 THR A C 1
ATOM 1096 O O . THR A 1 143 ? -13.805 -17.536 -12.638 1.00 93.94 143 THR A O 1
ATOM 1099 N N . GLY A 1 144 ? -11.625 -17.879 -12.234 1.00 92.06 144 GLY A N 1
ATOM 1100 C CA . GLY A 1 144 ? -11.400 -18.876 -13.284 1.00 92.06 144 GLY A CA 1
ATOM 1101 C C . GLY A 1 144 ? -11.100 -18.305 -14.672 1.00 92.06 144 GLY A C 1
ATOM 1102 O O . GLY A 1 144 ? -11.120 -19.059 -15.645 1.00 92.06 144 GLY A O 1
ATOM 1103 N N . TYR A 1 145 ? -10.817 -17.006 -14.786 1.00 93.31 145 TYR A N 1
ATOM 1104 C CA . TYR A 1 145 ? -10.494 -16.357 -16.055 1.00 93.31 145 TYR A CA 1
ATOM 1105 C C . TYR A 1 145 ? -8.994 -16.132 -16.236 1.00 93.31 145 TYR A C 1
ATOM 1107 O O . TYR A 1 145 ? -8.255 -15.870 -15.286 1.00 93.31 145 TYR A O 1
ATOM 1115 N N . ASP A 1 146 ? -8.558 -16.142 -17.497 1.00 93.56 146 ASP A N 1
ATOM 1116 C CA . ASP A 1 146 ? -7.201 -15.735 -17.847 1.00 93.56 146 ASP A CA 1
ATOM 1117 C C . ASP A 1 146 ? -6.941 -14.261 -17.480 1.00 93.56 146 ASP A C 1
ATOM 1119 O O . ASP A 1 146 ? -7.830 -13.414 -17.656 1.00 93.56 146 ASP A O 1
ATOM 1123 N N . PRO A 1 147 ? -5.727 -13.924 -17.003 1.00 94.50 147 PRO A N 1
ATOM 1124 C CA . PRO A 1 147 ? -5.337 -12.545 -16.729 1.00 94.50 147 PRO A CA 1
ATOM 1125 C C . PRO A 1 147 ? -5.330 -11.699 -18.003 1.00 94.50 147 PRO A C 1
ATOM 1127 O O . PRO A 1 147 ? -4.905 -12.161 -19.064 1.00 94.50 147 PRO A O 1
ATOM 1130 N N . ILE A 1 148 ? -5.729 -10.435 -17.886 1.00 95.38 148 ILE A N 1
ATOM 1131 C CA . ILE A 1 148 ? -5.665 -9.479 -18.993 1.00 95.38 148 ILE A CA 1
ATOM 1132 C C . ILE A 1 148 ? -4.269 -8.842 -19.026 1.00 95.38 148 ILE A C 1
ATOM 1134 O O . ILE A 1 148 ? -3.773 -8.431 -17.975 1.00 95.38 148 ILE A O 1
ATOM 1138 N N . PRO A 1 149 ? -3.604 -8.774 -20.195 1.00 94.12 149 PRO A N 1
ATOM 1139 C CA . PRO A 1 149 ? -2.318 -8.098 -20.315 1.00 94.12 149 PRO A CA 1
ATOM 1140 C C . PRO A 1 149 ? -2.418 -6.604 -19.968 1.00 94.12 149 PRO A C 1
ATOM 1142 O O . PRO A 1 149 ? -3.401 -5.964 -20.344 1.00 94.12 149 PRO A O 1
ATOM 1145 N N . PRO A 1 150 ? -1.398 -6.028 -19.313 1.00 96.00 150 PRO A N 1
ATOM 1146 C CA . PRO A 1 150 ? -1.376 -4.604 -19.013 1.00 96.00 150 PRO A CA 1
ATOM 1147 C C . PRO A 1 150 ? -1.295 -3.758 -20.287 1.00 96.00 150 PRO A C 1
ATOM 1149 O O . PRO A 1 150 ? -0.618 -4.114 -21.256 1.00 96.00 150 PRO A O 1
ATOM 1152 N N . SER A 1 151 ? -1.951 -2.603 -20.255 1.00 93.69 151 SER A N 1
ATOM 1153 C CA . SER A 1 151 ? -1.840 -1.566 -21.275 1.00 93.69 151 SER A CA 1
ATOM 1154 C C . SER A 1 151 ? -0.470 -0.883 -21.234 1.00 93.69 151 SER A C 1
ATOM 1156 O O . SER A 1 151 ? 0.159 -0.760 -20.182 1.00 93.69 151 SER A O 1
ATOM 1158 N N . LYS A 1 152 ? -0.024 -0.411 -22.402 1.00 91.44 152 LYS A N 1
ATOM 1159 C CA . LYS A 1 152 ? 1.213 0.368 -22.587 1.00 91.44 152 LYS A CA 1
ATOM 1160 C C . LYS A 1 152 ? 0.960 1.866 -22.768 1.00 91.44 152 LYS A C 1
ATOM 1162 O O . LYS A 1 152 ? 1.858 2.584 -23.184 1.00 91.44 152 LYS A O 1
ATOM 1167 N N . GLU A 1 153 ? -0.276 2.304 -22.553 1.00 92.25 153 GLU A N 1
ATOM 1168 C CA . GLU A 1 153 ? -0.699 3.684 -22.818 1.00 92.25 153 GLU A CA 1
ATOM 1169 C C . GLU A 1 153 ? -1.541 4.261 -21.676 1.00 92.25 153 GLU A C 1
ATOM 1171 O O . GLU A 1 153 ? -1.524 5.465 -21.441 1.00 92.25 153 GLU A O 1
ATOM 1176 N N . MET A 1 154 ? -2.271 3.413 -20.947 1.00 96.19 154 MET A N 1
ATOM 1177 C CA . MET A 1 154 ? -3.129 3.849 -19.846 1.00 96.19 154 MET A CA 1
ATOM 1178 C C . MET A 1 154 ? -2.315 4.312 -18.631 1.00 96.19 154 MET A C 1
ATOM 1180 O O . MET A 1 154 ? -1.228 3.794 -18.358 1.00 96.19 154 MET A O 1
ATOM 1184 N N . SER A 1 155 ? -2.891 5.245 -17.867 1.00 97.06 155 SER A N 1
ATOM 1185 C CA . SER A 1 155 ? -2.406 5.583 -16.526 1.00 97.06 155 SER A CA 1
ATOM 1186 C C . SER A 1 155 ? -2.495 4.381 -15.588 1.00 97.06 155 SER A C 1
ATOM 1188 O O . SER A 1 155 ? -3.216 3.414 -15.855 1.00 97.06 155 SER A O 1
ATOM 1190 N N . TYR A 1 156 ? -1.792 4.452 -14.463 1.00 97.88 156 TYR A N 1
ATOM 1191 C CA . TYR A 1 156 ? -1.730 3.389 -13.468 1.00 97.88 156 TYR A CA 1
ATOM 1192 C C . TYR A 1 156 ? -3.126 2.960 -12.991 1.00 97.88 156 TYR A C 1
ATOM 1194 O O . TYR A 1 156 ? -3.466 1.775 -13.049 1.00 97.88 156 TYR A O 1
ATOM 1202 N N . ALA A 1 157 ? -3.960 3.925 -12.585 1.00 98.00 157 ALA A N 1
ATOM 1203 C CA . ALA A 1 157 ? -5.331 3.685 -12.138 1.00 98.00 157 ALA A CA 1
ATOM 1204 C C . ALA A 1 157 ? -6.203 3.066 -13.243 1.00 98.00 157 ALA A C 1
ATOM 1206 O O . ALA A 1 157 ? -6.875 2.055 -13.025 1.00 98.00 157 ALA A O 1
ATOM 1207 N N . LYS A 1 158 ? -6.153 3.631 -14.455 1.00 98.19 158 LYS A N 1
ATOM 1208 C CA . LYS A 1 158 ? -6.960 3.166 -15.590 1.00 98.19 158 LYS A CA 1
ATOM 1209 C C . LYS A 1 158 ? -6.573 1.754 -16.025 1.00 98.19 158 LYS A C 1
ATOM 1211 O O . LYS A 1 158 ? -7.445 0.914 -16.229 1.00 98.19 158 LYS A O 1
ATOM 1216 N N . ASN A 1 159 ? -5.272 1.478 -16.100 1.00 97.56 159 ASN A N 1
ATOM 1217 C CA . ASN A 1 159 ? -4.739 0.160 -16.423 1.00 97.56 159 ASN A CA 1
ATOM 1218 C C . ASN A 1 159 ? -5.180 -0.892 -15.394 1.00 97.56 159 ASN A C 1
ATOM 1220 O O . ASN A 1 159 ? -5.613 -1.979 -15.771 1.00 97.56 159 ASN A O 1
ATOM 1224 N N . PHE A 1 160 ? -5.114 -0.569 -14.097 1.00 98.00 160 PHE A N 1
ATOM 1225 C CA . PHE A 1 160 ? -5.565 -1.470 -13.036 1.00 98.00 160 PHE A CA 1
ATOM 1226 C C . PHE A 1 160 ? -7.047 -1.845 -13.177 1.00 98.00 160 PHE A C 1
ATOM 1228 O O . PHE A 1 160 ? -7.392 -3.029 -13.119 1.00 98.00 160 PHE A O 1
ATOM 1235 N N . LEU A 1 161 ? -7.914 -0.852 -13.386 1.00 97.69 161 LEU A N 1
ATOM 1236 C CA . LEU A 1 161 ? -9.354 -1.066 -13.534 1.00 97.69 161 LEU A CA 1
ATOM 1237 C C . LEU A 1 161 ? -9.662 -1.894 -14.791 1.00 97.69 161 LEU A C 1
ATOM 1239 O O . LEU A 1 161 ? -10.367 -2.900 -14.703 1.00 97.69 161 LEU A O 1
ATOM 1243 N N . ALA A 1 162 ? -9.057 -1.541 -15.929 1.00 97.56 162 ALA A N 1
ATOM 1244 C CA . ALA A 1 162 ? -9.228 -2.271 -17.183 1.00 97.56 162 ALA A CA 1
ATOM 1245 C C . ALA A 1 162 ? -8.780 -3.739 -17.066 1.00 97.56 162 ALA A C 1
ATOM 1247 O O . ALA A 1 162 ? -9.495 -4.644 -17.496 1.00 97.56 162 ALA A O 1
ATOM 1248 N N . MET A 1 163 ? -7.631 -4.005 -16.430 1.00 97.38 163 MET A N 1
ATOM 1249 C CA . MET A 1 163 ? -7.164 -5.377 -16.197 1.00 97.38 163 MET A CA 1
ATOM 1250 C C . MET A 1 163 ? -8.078 -6.156 -15.246 1.00 97.38 163 MET A C 1
ATOM 1252 O O . MET A 1 163 ? -8.246 -7.359 -15.431 1.00 97.38 163 MET A O 1
ATOM 1256 N N . SER A 1 164 ? -8.645 -5.502 -14.231 1.00 95.75 164 SER A N 1
ATOM 1257 C CA . SER A 1 164 ? -9.477 -6.164 -13.219 1.00 95.75 164 SER A CA 1
ATOM 1258 C C . SER A 1 164 ? -10.837 -6.572 -13.786 1.00 95.75 164 SER A C 1
ATOM 1260 O O . SER A 1 164 ? -11.254 -7.720 -13.627 1.00 95.75 164 SER A O 1
ATOM 1262 N N . PHE A 1 165 ? -11.502 -5.663 -14.504 1.00 94.62 165 PHE A N 1
ATOM 1263 C CA . PHE A 1 165 ? -12.880 -5.857 -14.973 1.00 94.62 165 PHE A CA 1
ATOM 1264 C C . PHE A 1 165 ? -12.975 -6.343 -16.425 1.00 94.62 165 PHE A C 1
ATOM 1266 O O . PHE A 1 165 ? -13.930 -7.023 -16.791 1.00 94.62 165 PHE A O 1
ATOM 1273 N N . GLY A 1 166 ? -11.948 -6.097 -17.240 1.00 93.88 166 GLY A N 1
ATOM 1274 C CA . GLY A 1 166 ? -11.910 -6.500 -18.646 1.00 93.88 166 GLY A CA 1
ATOM 1275 C C . GLY A 1 166 ? -12.761 -5.658 -19.585 1.00 93.88 166 GLY A C 1
ATOM 1276 O O . GLY A 1 166 ? -13.085 -6.106 -20.684 1.00 93.88 166 GLY A O 1
ATOM 1277 N N . GLU A 1 167 ? -13.079 -4.441 -19.166 1.00 93.38 167 GLU A N 1
ATOM 1278 C CA . GLU A 1 167 ? -13.765 -3.426 -19.953 1.00 93.38 167 GLU A CA 1
ATOM 1279 C C . GLU A 1 167 ? -13.098 -2.061 -19.758 1.00 93.38 167 GLU A C 1
ATOM 1281 O O . GLU A 1 167 ? -12.294 -1.872 -18.843 1.00 93.38 167 GLU A O 1
ATOM 1286 N N . GLU A 1 168 ? -13.407 -1.121 -20.648 1.00 94.56 168 GLU A N 1
ATOM 1287 C CA . GLU A 1 168 ? -12.920 0.252 -20.535 1.00 94.56 168 GLU A CA 1
ATOM 1288 C C . GLU A 1 168 ? -13.605 0.932 -19.335 1.00 94.56 168 GLU A C 1
ATOM 1290 O O . GLU A 1 168 ? -14.836 1.021 -19.325 1.00 94.56 168 GLU A O 1
ATOM 1295 N N . PRO A 1 169 ? -12.853 1.400 -18.322 1.00 95.81 169 PRO A N 1
ATOM 1296 C CA . PRO A 1 169 ? -13.449 2.014 -17.143 1.00 95.81 169 PRO A CA 1
ATOM 1297 C C . PRO A 1 169 ? -13.951 3.430 -17.444 1.00 95.81 169 PRO A C 1
ATOM 1299 O O . PRO A 1 169 ? -13.355 4.160 -18.236 1.00 95.81 169 PRO A O 1
ATOM 1302 N N . ASP A 1 170 ? -15.015 3.828 -16.750 1.00 96.50 170 ASP A N 1
ATOM 1303 C CA . ASP A 1 170 ? -15.530 5.197 -16.772 1.00 96.50 170 ASP A CA 1
ATOM 1304 C C . ASP A 1 170 ? -14.500 6.190 -16.199 1.00 96.50 170 ASP A C 1
ATOM 1306 O O . ASP A 1 170 ? -13.844 5.912 -15.190 1.00 96.50 170 ASP A O 1
ATOM 1310 N N . ASP A 1 171 ? -14.360 7.356 -16.832 1.00 97.06 171 ASP A N 1
ATOM 1311 C CA . ASP A 1 171 ? -13.355 8.359 -16.469 1.00 97.06 171 ASP A CA 1
ATOM 1312 C C . ASP A 1 171 ? -13.528 8.900 -15.038 1.00 97.06 171 ASP A C 1
ATOM 1314 O O . ASP A 1 171 ? -12.533 9.216 -14.378 1.00 97.06 171 ASP A O 1
ATOM 1318 N N . ASP A 1 172 ? -14.757 8.996 -14.524 1.00 96.38 172 ASP A N 1
ATOM 1319 C CA . ASP A 1 172 ? -15.003 9.440 -13.149 1.00 96.38 172 ASP A CA 1
ATOM 1320 C C . ASP A 1 172 ? -14.607 8.354 -12.139 1.00 96.38 172 ASP A C 1
ATOM 1322 O O . ASP A 1 172 ? -14.062 8.665 -11.076 1.00 96.38 172 ASP A O 1
ATOM 1326 N N . ILE A 1 173 ? -14.775 7.075 -12.494 1.00 96.00 173 ILE A N 1
ATOM 1327 C CA . ILE A 1 173 ? -14.288 5.945 -11.688 1.00 96.00 173 ILE A CA 1
ATOM 1328 C C . ILE A 1 173 ? -12.759 5.889 -11.693 1.00 96.00 173 ILE A C 1
ATOM 1330 O O . ILE A 1 173 ? -12.158 5.651 -10.645 1.00 96.00 173 ILE A O 1
ATOM 1334 N N . VAL A 1 174 ? -12.117 6.162 -12.833 1.00 98.19 174 VAL A N 1
ATOM 1335 C CA . VAL A 1 174 ? -10.651 6.259 -12.918 1.00 98.19 174 VAL A CA 1
ATOM 1336 C C . VAL A 1 174 ? -10.130 7.352 -11.988 1.00 98.19 174 VAL A C 1
ATOM 1338 O O . VAL A 1 174 ? -9.226 7.084 -11.199 1.00 98.19 174 VAL A O 1
ATOM 1341 N N . LYS A 1 175 ? -10.712 8.558 -12.032 1.00 96.81 175 LYS A N 1
ATOM 1342 C CA . LYS A 1 175 ? -10.313 9.676 -11.157 1.00 96.81 175 LYS A CA 1
ATOM 1343 C C . LYS A 1 175 ? -10.529 9.362 -9.681 1.00 96.81 175 LYS A C 1
ATOM 1345 O O . LYS A 1 175 ? -9.665 9.661 -8.862 1.00 96.81 175 LYS A O 1
ATOM 1350 N N . LEU A 1 176 ? -11.667 8.756 -9.337 1.00 95.75 176 LEU A N 1
ATOM 1351 C CA . LEU A 1 176 ? -11.953 8.349 -7.963 1.00 95.75 176 LEU A CA 1
ATOM 1352 C C . LEU A 1 176 ? -10.925 7.328 -7.467 1.00 95.75 176 LEU A C 1
ATOM 1354 O O . LEU A 1 176 ? -10.404 7.464 -6.363 1.00 95.75 176 LEU A O 1
ATOM 1358 N N . PHE A 1 177 ? -10.617 6.318 -8.281 1.00 97.44 177 PHE A N 1
ATOM 1359 C CA . PHE A 1 177 ? -9.655 5.291 -7.906 1.00 97.44 177 PHE A CA 1
ATOM 1360 C C . PHE A 1 177 ? -8.231 5.849 -7.789 1.00 97.44 177 PHE A C 1
ATOM 1362 O O . PHE A 1 177 ? -7.518 5.493 -6.854 1.00 97.44 177 PHE A O 1
ATO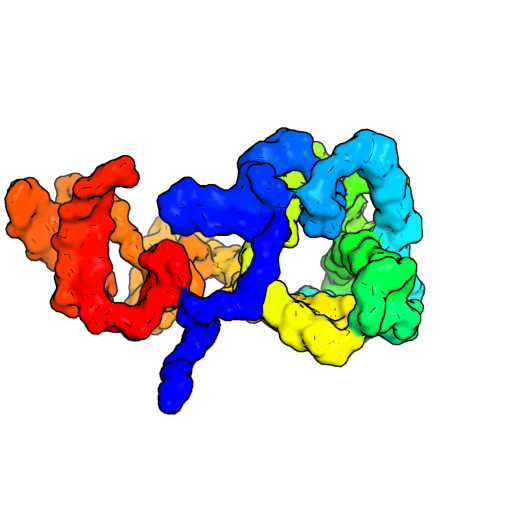M 1369 N N . ASP A 1 178 ? -7.834 6.765 -8.674 1.00 98.50 178 ASP A N 1
ATOM 1370 C CA . ASP A 1 178 ? -6.545 7.458 -8.587 1.00 98.50 178 ASP A CA 1
ATOM 1371 C C . ASP A 1 178 ? -6.423 8.267 -7.284 1.00 98.50 178 ASP A C 1
ATOM 1373 O O . ASP A 1 178 ? -5.446 8.126 -6.548 1.00 98.50 178 ASP A O 1
ATOM 1377 N N . ALA A 1 179 ? -7.479 8.997 -6.907 1.00 97.00 179 ALA A N 1
ATOM 1378 C CA . ALA A 1 179 ? -7.554 9.671 -5.614 1.00 97.00 179 ALA A CA 1
ATOM 1379 C C . ALA A 1 179 ? -7.439 8.685 -4.437 1.00 97.00 179 ALA A C 1
ATOM 1381 O O . ALA A 1 179 ? -6.727 8.960 -3.470 1.00 97.00 179 ALA A O 1
ATOM 1382 N N . CYS A 1 180 ? -8.086 7.515 -4.507 1.00 95.38 180 CYS A N 1
ATOM 1383 C CA . CYS A 1 180 ? -7.940 6.475 -3.486 1.00 95.38 180 CYS A CA 1
ATOM 1384 C C . CYS A 1 180 ? -6.493 5.977 -3.366 1.00 95.38 180 CYS A C 1
ATOM 1386 O O . CYS A 1 180 ? -6.025 5.782 -2.242 1.00 95.38 180 CYS A O 1
ATOM 1388 N N . LEU A 1 181 ? -5.792 5.789 -4.490 1.00 97.94 181 LEU A N 1
ATOM 1389 C CA . LEU A 1 181 ? -4.382 5.395 -4.503 1.00 97.94 181 LEU A CA 1
ATOM 1390 C C . LEU A 1 181 ? -3.498 6.468 -3.859 1.00 97.94 181 LEU A C 1
ATOM 1392 O O . LEU A 1 181 ? -2.652 6.131 -3.033 1.00 97.94 181 LEU A O 1
ATOM 1396 N N . ILE A 1 182 ? -3.723 7.745 -4.181 1.00 98.06 182 ILE A N 1
ATOM 1397 C CA . ILE A 1 182 ? -3.004 8.875 -3.575 1.00 98.06 182 ILE A CA 1
ATOM 1398 C C . ILE A 1 182 ? -3.236 8.911 -2.061 1.00 98.06 182 ILE A C 1
ATOM 1400 O O . ILE A 1 182 ? -2.275 8.966 -1.300 1.00 98.06 182 ILE A O 1
ATOM 1404 N N . LEU A 1 183 ? -4.490 8.814 -1.611 1.00 92.75 183 LEU A N 1
ATOM 1405 C CA . LEU A 1 183 ? -4.850 8.850 -0.186 1.00 92.75 183 LEU A CA 1
ATOM 1406 C C . LEU A 1 183 ? -4.233 7.704 0.631 1.00 92.75 183 LEU A C 1
ATOM 1408 O O . LEU A 1 183 ? -4.004 7.862 1.828 1.00 92.75 183 LEU A O 1
ATOM 1412 N N . HIS A 1 184 ? -3.973 6.555 0.000 1.00 94.69 184 HIS A N 1
ATOM 1413 C CA . HIS A 1 184 ? -3.370 5.385 0.646 1.00 94.69 184 HIS A CA 1
ATOM 1414 C C . HIS A 1 184 ? -1.859 5.263 0.407 1.00 94.69 184 HIS A C 1
ATOM 1416 O O . HIS A 1 184 ? -1.256 4.293 0.870 1.00 94.69 184 HIS A O 1
ATOM 1422 N N . ALA A 1 185 ? -1.234 6.205 -0.305 1.00 96.19 185 ALA A N 1
ATOM 1423 C CA . ALA A 1 185 ? 0.155 6.067 -0.729 1.00 96.19 185 ALA A CA 1
ATOM 1424 C C . ALA A 1 185 ? 1.143 6.073 0.450 1.00 96.19 185 ALA A C 1
ATOM 1426 O O . ALA A 1 185 ? 2.175 5.406 0.387 1.00 96.19 185 ALA A O 1
ATOM 1427 N N . GLU A 1 186 ? 0.837 6.806 1.524 1.00 94.44 186 GLU A N 1
ATOM 1428 C CA . GLU A 1 186 ? 1.717 6.942 2.686 1.00 94.44 186 GLU A CA 1
ATOM 1429 C C . GLU A 1 186 ? 0.950 7.381 3.949 1.00 94.44 186 GLU A C 1
ATOM 1431 O O . GLU A 1 186 ? 0.050 8.219 3.899 1.00 94.44 186 GLU A O 1
ATOM 1436 N N . HIS A 1 187 ? 1.315 6.839 5.117 1.00 90.19 187 HIS A N 1
ATOM 1437 C CA . HIS A 1 187 ? 0.680 7.208 6.390 1.00 90.19 187 HIS A CA 1
ATOM 1438 C C . HIS A 1 187 ? 1.614 7.017 7.596 1.00 90.19 187 HIS A C 1
ATOM 1440 O O . HIS A 1 187 ? 1.310 6.298 8.557 1.00 90.19 187 HIS A O 1
ATOM 1446 N N . THR A 1 188 ? 2.774 7.667 7.554 1.00 89.88 188 THR A N 1
ATOM 1447 C CA . THR A 1 188 ? 3.837 7.641 8.568 1.00 89.88 188 THR A CA 1
ATOM 1448 C C . THR A 1 188 ? 4.276 6.211 8.931 1.00 89.88 188 THR A C 1
ATOM 1450 O O . THR A 1 188 ? 4.244 5.289 8.115 1.00 89.88 188 THR A O 1
ATOM 1453 N N . ILE A 1 189 ? 4.682 5.991 10.183 1.00 91.12 189 ILE A N 1
ATOM 1454 C CA . ILE A 1 189 ? 5.152 4.702 10.697 1.00 91.12 189 ILE A CA 1
ATOM 1455 C C . ILE A 1 189 ? 3.948 3.897 11.211 1.00 91.12 189 ILE A C 1
ATOM 1457 O O . ILE A 1 189 ? 3.831 3.583 12.394 1.00 91.12 189 ILE A O 1
ATOM 1461 N N . ASN A 1 190 ? 3.011 3.587 10.312 1.00 89.38 190 ASN A N 1
ATOM 1462 C CA . ASN A 1 190 ? 1.962 2.607 10.598 1.00 89.38 190 ASN A CA 1
ATOM 1463 C C . ASN A 1 190 ? 2.561 1.188 10.718 1.00 89.38 190 ASN A C 1
ATOM 1465 O O . ASN A 1 190 ? 3.725 0.959 10.381 1.00 89.38 190 ASN A O 1
ATOM 1469 N N . ALA A 1 191 ? 1.771 0.219 11.191 1.00 91.19 191 ALA A N 1
ATOM 1470 C CA . ALA A 1 191 ? 2.264 -1.126 11.498 1.00 91.19 191 ALA A CA 1
ATOM 1471 C C . ALA A 1 191 ? 2.955 -1.815 10.304 1.00 91.19 191 ALA A C 1
ATOM 1473 O O . ALA A 1 191 ? 4.029 -2.397 10.473 1.00 91.19 191 ALA A O 1
ATOM 1474 N N . SER A 1 192 ? 2.389 -1.724 9.094 1.00 96.19 192 SER A N 1
ATOM 1475 C CA . SER A 1 192 ? 2.993 -2.323 7.895 1.00 96.19 192 SER A CA 1
ATOM 1476 C C . SER A 1 192 ? 4.274 -1.612 7.466 1.00 96.19 192 SER A C 1
ATOM 1478 O O . SER A 1 192 ? 5.245 -2.289 7.129 1.00 96.19 192 SER A O 1
ATOM 1480 N N . THR A 1 193 ? 4.325 -0.277 7.547 1.00 96.44 193 THR A N 1
ATOM 1481 C CA . THR A 1 193 ? 5.560 0.486 7.296 1.00 96.44 193 THR A CA 1
ATOM 1482 C C . THR A 1 193 ? 6.646 0.097 8.299 1.00 96.44 193 THR A C 1
ATOM 1484 O O . THR A 1 193 ? 7.776 -0.190 7.910 1.00 96.44 193 THR A O 1
ATOM 1487 N N . PHE A 1 194 ? 6.306 -0.002 9.588 1.00 96.25 194 PHE A N 1
ATOM 1488 C CA . PHE A 1 194 ? 7.252 -0.413 10.625 1.00 96.25 194 PHE A CA 1
ATOM 1489 C C . PHE A 1 194 ? 7.763 -1.847 10.414 1.00 96.25 194 PHE A C 1
ATOM 1491 O O . PHE A 1 194 ? 8.958 -2.101 10.536 1.00 96.25 194 PHE A O 1
ATOM 1498 N N . SER A 1 195 ? 6.887 -2.777 10.023 1.00 97.69 195 SER A N 1
ATOM 1499 C CA . SER A 1 195 ? 7.255 -4.155 9.664 1.00 97.69 195 SER A CA 1
ATOM 1500 C C . SER A 1 195 ? 8.232 -4.209 8.480 1.00 97.69 195 SER A C 1
ATOM 1502 O O . SER A 1 195 ? 9.252 -4.911 8.532 1.00 97.69 195 SER A O 1
ATOM 1504 N N . ALA A 1 196 ? 7.983 -3.397 7.444 1.00 97.12 196 ALA A N 1
ATOM 1505 C CA . ALA A 1 196 ? 8.894 -3.234 6.314 1.00 97.12 196 ALA A CA 1
ATOM 1506 C C . ALA A 1 196 ? 10.262 -2.702 6.764 1.00 97.12 196 ALA A C 1
ATOM 1508 O O . ALA A 1 196 ? 11.291 -3.242 6.362 1.00 97.12 196 ALA A O 1
ATOM 1509 N N . MET A 1 197 ? 10.279 -1.682 7.631 1.00 95.56 197 MET A N 1
ATOM 1510 C CA . MET A 1 197 ? 11.507 -1.086 8.165 1.00 95.56 197 MET A CA 1
ATOM 1511 C C . MET A 1 197 ? 12.324 -2.080 8.993 1.00 95.56 197 MET A C 1
ATOM 1513 O O . MET A 1 197 ? 13.533 -2.186 8.798 1.00 95.56 197 MET A O 1
ATOM 1517 N N . VAL A 1 198 ? 11.680 -2.831 9.892 1.00 96.81 198 VAL A N 1
ATOM 1518 C CA . VAL A 1 198 ? 12.345 -3.863 10.703 1.00 96.81 198 VAL A CA 1
ATOM 1519 C C . VAL A 1 198 ? 12.972 -4.916 9.795 1.00 96.81 198 VAL A C 1
ATOM 1521 O O . VAL A 1 198 ? 14.149 -5.233 9.950 1.00 96.81 198 VAL A O 1
ATOM 1524 N N . THR A 1 199 ? 12.236 -5.400 8.796 1.00 96.50 199 THR A N 1
ATOM 1525 C CA . THR A 1 199 ? 12.761 -6.367 7.823 1.00 96.50 199 THR A CA 1
ATOM 1526 C C . THR A 1 199 ? 13.942 -5.785 7.038 1.00 96.50 199 THR A C 1
ATOM 1528 O O . THR A 1 199 ? 15.017 -6.388 6.994 1.00 96.50 199 THR A O 1
ATOM 1531 N N . ALA A 1 200 ? 13.798 -4.572 6.502 1.00 94.25 200 ALA A N 1
ATOM 1532 C CA . ALA A 1 200 ? 14.839 -3.886 5.741 1.00 94.25 200 ALA A CA 1
ATOM 1533 C C . ALA A 1 200 ? 16.097 -3.585 6.576 1.00 94.25 200 ALA A C 1
ATOM 1535 O O . ALA A 1 200 ? 17.206 -3.646 6.048 1.00 94.25 200 ALA A O 1
ATOM 1536 N N . SER A 1 201 ? 15.959 -3.337 7.885 1.00 94.75 201 SER A N 1
ATOM 1537 C CA . SER A 1 201 ? 17.089 -3.086 8.799 1.00 94.75 201 SER A CA 1
ATOM 1538 C C . SER A 1 201 ? 18.057 -4.269 8.918 1.00 94.75 201 SER A C 1
ATOM 1540 O O . SER A 1 201 ? 19.210 -4.094 9.308 1.00 94.75 201 SER A O 1
ATOM 1542 N N . THR A 1 202 ? 17.614 -5.467 8.526 1.00 94.56 202 THR A N 1
ATOM 1543 C CA . THR A 1 202 ? 18.452 -6.673 8.450 1.00 94.56 202 THR A CA 1
ATOM 1544 C C . THR A 1 202 ? 19.161 -6.830 7.100 1.00 94.56 202 THR A C 1
ATOM 1546 O O . THR A 1 202 ? 19.799 -7.852 6.855 1.00 94.56 202 THR A O 1
ATOM 1549 N N . LEU A 1 203 ? 19.060 -5.824 6.220 1.00 92.81 203 LEU A N 1
ATOM 1550 C CA . LEU A 1 203 ? 19.527 -5.835 4.828 1.00 92.81 203 LEU A CA 1
ATOM 1551 C C . LEU A 1 203 ? 18.810 -6.871 3.942 1.00 92.81 203 LEU A C 1
ATOM 1553 O O . LEU A 1 203 ? 19.349 -7.313 2.923 1.00 92.81 203 LEU A O 1
ATOM 1557 N N . ALA A 1 204 ? 17.579 -7.239 4.306 1.00 93.75 204 ALA A N 1
ATOM 1558 C CA . ALA A 1 204 ? 16.714 -8.068 3.476 1.00 93.75 204 ALA A CA 1
ATOM 1559 C C . ALA A 1 204 ? 16.320 -7.344 2.176 1.00 93.75 204 ALA A C 1
ATOM 1561 O O . ALA A 1 204 ? 16.133 -6.129 2.155 1.00 93.75 204 ALA A O 1
ATOM 1562 N N . ASN A 1 205 ? 16.175 -8.102 1.084 1.00 93.62 205 ASN A N 1
ATOM 1563 C CA . ASN A 1 205 ? 15.816 -7.552 -0.226 1.00 93.62 205 ASN A CA 1
ATOM 1564 C C . ASN A 1 205 ? 14.442 -6.836 -0.211 1.00 93.62 205 ASN A C 1
ATOM 1566 O O . ASN A 1 205 ? 13.582 -7.187 0.604 1.00 93.62 205 ASN A O 1
ATOM 1570 N N . PRO A 1 206 ? 14.182 -5.890 -1.139 1.00 95.81 206 PRO A N 1
ATOM 1571 C CA . PRO A 1 206 ? 12.922 -5.147 -1.185 1.00 95.81 206 PRO A CA 1
ATOM 1572 C C . PRO A 1 206 ? 11.662 -6.019 -1.246 1.00 95.81 206 PRO A C 1
ATOM 1574 O O . PRO A 1 206 ? 10.664 -5.684 -0.614 1.00 95.81 206 PRO A O 1
ATOM 1577 N N . PHE A 1 207 ? 11.698 -7.154 -1.953 1.00 96.56 207 PHE A N 1
ATOM 1578 C CA . PHE A 1 207 ? 10.544 -8.053 -2.049 1.00 96.56 207 PHE A CA 1
ATOM 1579 C C . PHE A 1 207 ? 10.203 -8.692 -0.699 1.00 96.56 207 PHE A C 1
ATOM 1581 O O . PHE A 1 207 ? 9.034 -8.763 -0.334 1.00 96.56 207 PHE A O 1
ATOM 1588 N N . ALA A 1 208 ? 11.208 -9.101 0.080 1.00 96.44 208 ALA A N 1
ATOM 1589 C CA . ALA A 1 208 ? 11.006 -9.626 1.428 1.00 96.44 208 ALA A CA 1
ATOM 1590 C C . ALA A 1 208 ? 10.429 -8.556 2.369 1.00 96.44 208 ALA A C 1
ATOM 1592 O O . ALA A 1 208 ? 9.462 -8.824 3.082 1.00 96.44 208 ALA A O 1
ATOM 1593 N N . SER A 1 209 ? 10.964 -7.333 2.322 1.00 97.06 209 SER A N 1
ATOM 1594 C CA . SER A 1 209 ? 10.478 -6.211 3.136 1.00 97.06 209 SER A CA 1
ATOM 1595 C C . SER A 1 209 ? 9.028 -5.844 2.812 1.00 97.06 209 SER A C 1
ATOM 1597 O O . SER A 1 209 ? 8.217 -5.678 3.722 1.00 97.06 209 SER A O 1
ATOM 1599 N N . VAL A 1 210 ? 8.663 -5.787 1.527 1.00 97.69 210 VAL A N 1
ATOM 1600 C CA . VAL A 1 210 ? 7.279 -5.513 1.109 1.00 97.69 210 VAL A CA 1
ATOM 1601 C C . VAL A 1 210 ? 6.360 -6.694 1.423 1.00 97.69 210 VAL A C 1
ATOM 1603 O O . VAL A 1 210 ? 5.241 -6.482 1.873 1.00 97.69 210 VAL A O 1
ATOM 1606 N N . SER A 1 211 ? 6.821 -7.940 1.292 1.00 98.12 211 SER A N 1
ATOM 1607 C CA . SER A 1 211 ? 6.049 -9.117 1.715 1.00 98.12 211 SER A CA 1
ATOM 1608 C C . SER A 1 211 ? 5.737 -9.106 3.218 1.00 98.12 211 SER A C 1
ATOM 1610 O O . SER A 1 211 ? 4.641 -9.497 3.623 1.00 98.12 211 SER A O 1
ATOM 1612 N N . ALA A 1 212 ? 6.677 -8.674 4.063 1.00 98.25 212 ALA A N 1
ATOM 1613 C CA . ALA A 1 212 ? 6.424 -8.504 5.493 1.00 98.25 212 ALA A CA 1
ATOM 1614 C C . ALA A 1 212 ? 5.358 -7.423 5.739 1.00 98.25 212 ALA A C 1
ATOM 1616 O O . ALA A 1 212 ? 4.418 -7.645 6.504 1.00 98.25 212 ALA A O 1
ATOM 1617 N N . ALA A 1 213 ? 5.450 -6.301 5.019 1.00 98.25 213 ALA A N 1
ATOM 1618 C CA . ALA A 1 213 ? 4.471 -5.219 5.073 1.00 98.25 213 ALA A CA 1
ATOM 1619 C C . ALA A 1 213 ? 3.061 -5.680 4.670 1.00 98.25 213 ALA A C 1
ATOM 1621 O O . ALA A 1 213 ? 2.109 -5.393 5.391 1.00 98.25 213 ALA A O 1
ATOM 1622 N N . VAL A 1 214 ? 2.927 -6.432 3.568 1.00 98.19 214 VAL A N 1
ATOM 1623 C CA . VAL A 1 214 ? 1.647 -6.984 3.084 1.00 98.19 214 VAL A CA 1
ATOM 1624 C C . VAL A 1 214 ? 1.018 -7.900 4.133 1.00 98.19 214 VAL A C 1
ATOM 1626 O O . VAL A 1 214 ? -0.161 -7.750 4.440 1.00 98.19 214 VAL A O 1
ATOM 1629 N N . GLY A 1 215 ? 1.804 -8.797 4.738 1.00 97.00 215 GLY A N 1
ATOM 1630 C CA . GLY A 1 215 ? 1.309 -9.668 5.808 1.00 97.00 215 GLY A CA 1
ATOM 1631 C C . GLY A 1 215 ? 0.836 -8.895 7.039 1.00 97.00 215 GLY A C 1
ATOM 1632 O O . GLY A 1 215 ? -0.188 -9.224 7.627 1.00 97.00 215 GLY A O 1
ATOM 1633 N N . THR A 1 216 ? 1.547 -7.830 7.418 1.00 95.44 216 THR A N 1
ATOM 1634 C CA . THR A 1 216 ? 1.115 -6.951 8.514 1.00 95.44 216 THR A CA 1
ATOM 1635 C C . THR A 1 216 ? -0.132 -6.138 8.151 1.00 95.44 216 THR A C 1
ATOM 1637 O O . THR A 1 216 ? -0.989 -5.928 9.007 1.00 95.44 216 THR A O 1
ATOM 1640 N N . LEU A 1 217 ? -0.262 -5.701 6.895 1.00 93.44 217 LEU A N 1
ATOM 1641 C CA . LEU A 1 217 ? -1.424 -4.965 6.391 1.00 93.44 217 LEU A CA 1
ATOM 1642 C C . LEU A 1 217 ? -2.691 -5.825 6.347 1.00 93.44 217 LEU A C 1
ATOM 1644 O O . LEU A 1 217 ? -3.775 -5.302 6.577 1.00 93.44 217 LEU A O 1
ATOM 1648 N N . ALA A 1 218 ? -2.556 -7.131 6.111 1.00 91.44 218 ALA A N 1
ATOM 1649 C CA . ALA A 1 218 ? -3.676 -8.065 6.017 1.00 91.44 218 ALA A CA 1
ATOM 1650 C C . ALA A 1 218 ? -4.493 -8.217 7.315 1.00 91.44 218 ALA A C 1
ATOM 1652 O O . ALA A 1 218 ? -5.624 -8.689 7.271 1.00 91.44 218 ALA A O 1
ATOM 1653 N N . GLY A 1 219 ? -3.945 -7.845 8.476 1.00 81.88 219 GLY A N 1
ATOM 1654 C CA . GLY A 1 219 ? -4.661 -7.969 9.746 1.00 81.88 219 GLY A CA 1
ATOM 1655 C C . GLY A 1 219 ? -5.868 -7.027 9.846 1.00 81.88 219 GLY A C 1
ATOM 1656 O O . GLY A 1 219 ? -5.777 -5.855 9.478 1.00 81.88 219 GLY A O 1
ATOM 1657 N N . SER A 1 220 ? -6.971 -7.505 10.434 1.00 72.75 220 SER A N 1
ATOM 1658 C CA . SER A 1 220 ? -8.216 -6.736 10.637 1.00 72.75 220 SER A CA 1
ATOM 1659 C C . SER A 1 220 ? -8.041 -5.426 11.412 1.00 72.75 220 SER A C 1
ATOM 1661 O O . SER A 1 220 ? -8.793 -4.484 11.216 1.00 72.75 220 SER A O 1
ATOM 1663 N N . LEU A 1 221 ? -7.032 -5.327 12.286 1.00 71.06 221 LEU A N 1
ATOM 1664 C CA . LEU A 1 221 ? -6.728 -4.095 13.033 1.00 71.06 221 LEU A CA 1
ATOM 1665 C C . LEU A 1 221 ? -5.899 -3.076 12.227 1.00 71.06 221 LEU A C 1
ATOM 1667 O O . LEU A 1 221 ? -5.442 -2.083 12.791 1.00 71.06 221 LEU A O 1
ATOM 1671 N N . HIS A 1 222 ? -5.657 -3.341 10.941 1.00 81.06 222 HIS A N 1
ATOM 1672 C CA . HIS A 1 222 ? -4.916 -2.464 10.038 1.00 81.06 222 HIS A CA 1
ATOM 1673 C C . HIS A 1 222 ? -5.635 -2.362 8.683 1.00 81.06 222 HIS A C 1
ATOM 1675 O O . HIS A 1 222 ? -6.725 -1.803 8.625 1.00 81.06 222 HIS A O 1
ATOM 1681 N N . GLY A 1 223 ? -5.083 -2.911 7.597 1.00 76.50 223 GLY A N 1
ATOM 1682 C CA . GLY A 1 223 ? -5.672 -2.800 6.257 1.00 76.50 223 GLY A CA 1
ATOM 1683 C C . GLY A 1 223 ? -6.901 -3.683 6.029 1.00 76.50 223 GLY A C 1
ATOM 1684 O O . GLY A 1 223 ? -7.750 -3.333 5.211 1.00 76.50 223 GLY A O 1
ATOM 1685 N N . GLY A 1 224 ? -7.042 -4.781 6.783 1.00 75.00 224 GLY A N 1
ATOM 1686 C CA . GLY A 1 224 ? -8.232 -5.644 6.729 1.00 75.00 224 GLY A CA 1
ATOM 1687 C C . GLY A 1 224 ? -9.517 -4.944 7.190 1.00 75.00 224 GLY A C 1
ATOM 1688 O O . GLY A 1 224 ? -10.613 -5.357 6.822 1.00 75.00 224 GLY A O 1
ATOM 1689 N N . ALA A 1 225 ? -9.394 -3.826 7.914 1.00 72.06 225 ALA A N 1
ATOM 1690 C CA . ALA A 1 225 ? -10.532 -3.065 8.415 1.00 72.06 225 ALA A CA 1
ATOM 1691 C C . ALA A 1 225 ? -11.480 -2.590 7.299 1.00 72.06 225 ALA A C 1
ATOM 1693 O O . ALA A 1 225 ? -12.683 -2.506 7.526 1.00 72.06 225 ALA A O 1
ATOM 1694 N N . ASN A 1 226 ? -10.972 -2.295 6.097 1.00 74.81 226 ASN A N 1
ATOM 1695 C CA . ASN A 1 226 ? -11.811 -1.837 4.984 1.00 74.81 226 ASN A CA 1
ATOM 1696 C C . ASN A 1 226 ? -12.765 -2.938 4.493 1.00 74.81 226 ASN A C 1
ATOM 1698 O O . ASN A 1 226 ? -13.932 -2.663 4.224 1.00 74.81 226 ASN A O 1
ATOM 1702 N N . GLU A 1 227 ? -12.290 -4.182 4.410 1.00 74.88 227 GLU A N 1
ATOM 1703 C CA . GLU A 1 227 ? -13.129 -5.342 4.089 1.00 74.88 227 GLU A CA 1
ATOM 1704 C C . GLU A 1 227 ? -14.129 -5.612 5.217 1.00 74.88 227 GLU A C 1
ATOM 1706 O O . GLU A 1 227 ? -15.321 -5.796 4.974 1.00 74.88 227 GLU A O 1
ATOM 1711 N N . ASP A 1 228 ? -13.668 -5.528 6.463 1.00 76.00 228 ASP A N 1
ATOM 1712 C CA . ASP A 1 228 ? -14.513 -5.704 7.638 1.00 76.00 228 ASP A CA 1
ATOM 1713 C C . ASP A 1 228 ? -15.621 -4.631 7.753 1.00 76.00 228 ASP A C 1
ATOM 1715 O O . ASP A 1 228 ? -16.715 -4.925 8.242 1.00 76.00 228 ASP A O 1
ATOM 1719 N N . VAL A 1 229 ? -15.390 -3.404 7.262 1.00 74.06 229 VAL A N 1
ATOM 1720 C CA . VAL A 1 229 ? -16.433 -2.370 7.111 1.00 74.06 229 VAL A CA 1
ATOM 1721 C C . VAL A 1 229 ? -17.491 -2.809 6.105 1.00 74.06 229 VAL A C 1
ATOM 1723 O O . VAL A 1 229 ? -18.678 -2.677 6.396 1.00 74.06 229 VAL A O 1
ATOM 1726 N N . LEU A 1 230 ? -17.097 -3.332 4.942 1.00 77.06 230 LEU A N 1
ATOM 1727 C CA . LEU A 1 230 ? -18.051 -3.786 3.925 1.00 77.06 230 LEU A CA 1
ATOM 1728 C C . LEU A 1 230 ? -18.883 -4.966 4.436 1.00 77.06 230 LEU A C 1
ATOM 1730 O O . LEU A 1 230 ? -20.109 -4.904 4.385 1.00 77.06 230 LEU A O 1
ATOM 1734 N N . ASN A 1 231 ? -18.239 -5.959 5.054 1.00 79.19 231 ASN A N 1
ATOM 1735 C CA . ASN A 1 231 ? -18.921 -7.082 5.702 1.00 79.19 231 ASN A CA 1
ATOM 1736 C C . ASN A 1 231 ? -19.907 -6.597 6.778 1.00 79.19 231 ASN A C 1
ATOM 1738 O O . ASN A 1 231 ? -21.037 -7.071 6.864 1.00 79.19 231 ASN A O 1
ATOM 1742 N N . MET A 1 232 ? -19.508 -5.602 7.578 1.00 82.62 232 MET A N 1
ATOM 1743 C CA . MET A 1 232 ? -20.383 -4.995 8.579 1.00 82.62 232 MET A CA 1
ATOM 1744 C C . MET A 1 232 ? -21.600 -4.307 7.945 1.00 82.62 232 MET A C 1
ATOM 1746 O O . MET A 1 232 ? -22.701 -4.408 8.485 1.00 82.62 232 MET A O 1
ATOM 1750 N N . LEU A 1 233 ? -21.421 -3.594 6.831 1.00 79.44 233 LEU A N 1
ATOM 1751 C CA . LEU A 1 233 ? -22.523 -2.954 6.111 1.00 79.44 233 LEU A CA 1
ATOM 1752 C C . LEU A 1 233 ? -23.481 -3.993 5.512 1.00 79.44 233 LEU A C 1
ATOM 1754 O O . LEU A 1 233 ? -24.695 -3.811 5.618 1.00 79.44 233 LEU A O 1
ATOM 1758 N N . ASP A 1 234 ? -22.959 -5.099 4.981 1.00 82.00 234 ASP A N 1
ATOM 1759 C CA . ASP A 1 234 ? -23.759 -6.221 4.479 1.00 82.00 234 ASP A CA 1
ATOM 1760 C C . ASP A 1 234 ? -24.560 -6.904 5.602 1.00 82.00 234 ASP A C 1
ATOM 1762 O O . ASP A 1 234 ? -25.749 -7.186 5.434 1.00 82.00 234 ASP A O 1
ATOM 1766 N N . GLU A 1 235 ? -23.956 -7.107 6.781 1.00 86.12 235 GLU A N 1
ATOM 1767 C CA . GLU A 1 235 ? -24.645 -7.623 7.975 1.00 86.12 235 GLU A CA 1
ATOM 1768 C C . GLU A 1 235 ? -25.768 -6.686 8.458 1.00 86.12 235 GLU A C 1
ATOM 1770 O O . GLU A 1 235 ? -26.823 -7.148 8.904 1.00 86.12 235 GLU A O 1
ATOM 1775 N N . ILE A 1 236 ? -25.559 -5.366 8.380 1.00 82.88 236 ILE A N 1
ATOM 1776 C CA . ILE A 1 236 ? -26.571 -4.358 8.733 1.00 82.88 236 ILE A CA 1
ATOM 1777 C C . ILE A 1 236 ? -27.733 -4.391 7.727 1.00 82.88 236 ILE A C 1
ATOM 1779 O O . ILE A 1 236 ? -28.907 -4.313 8.120 1.00 82.88 236 ILE A O 1
ATOM 1783 N N . GLY A 1 237 ? -27.417 -4.485 6.434 1.00 88.25 237 GLY A N 1
ATOM 1784 C CA . GLY A 1 237 ? -28.359 -4.491 5.318 1.00 88.25 237 GLY A CA 1
ATOM 1785 C C . GLY A 1 237 ? -29.027 -3.133 5.079 1.00 88.25 237 GLY A C 1
ATOM 1786 O O . GLY A 1 237 ? -28.737 -2.445 4.106 1.00 88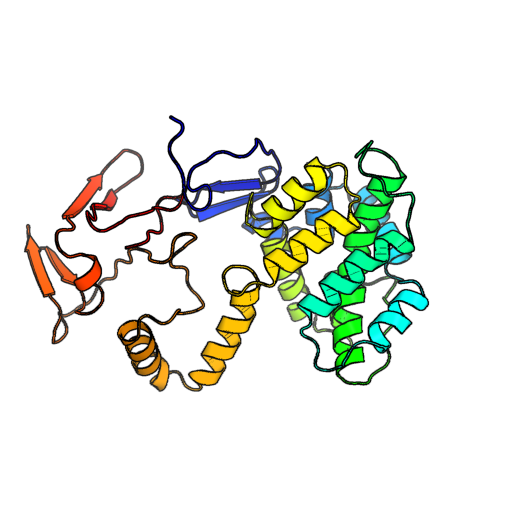.25 237 GLY A O 1
ATOM 1787 N N . GLU A 1 238 ? -29.938 -2.719 5.964 1.00 79.69 238 GLU A N 1
ATOM 1788 C CA . GLU A 1 238 ? -30.725 -1.487 5.813 1.00 79.69 238 GLU A CA 1
ATOM 1789 C C . GLU A 1 238 ? -30.425 -0.448 6.902 1.00 79.69 238 GLU A C 1
ATOM 1791 O O . GLU A 1 238 ? -30.224 -0.780 8.070 1.00 79.69 238 GLU A O 1
ATOM 1796 N N . VAL A 1 239 ? -30.535 0.842 6.553 1.00 81.25 239 VAL A N 1
ATOM 1797 C CA . VAL A 1 239 ? -30.281 1.984 7.459 1.00 81.25 239 VAL A CA 1
ATOM 1798 C C . VAL A 1 239 ? -31.049 1.882 8.785 1.00 81.25 239 VAL A C 1
ATOM 1800 O O . VAL A 1 239 ? -30.516 2.213 9.843 1.00 81.25 239 VAL A O 1
ATOM 1803 N N . LYS A 1 240 ? -32.290 1.376 8.767 1.00 82.44 240 LYS A N 1
ATOM 1804 C CA . LYS A 1 240 ? -33.116 1.222 9.980 1.00 82.44 240 LYS A CA 1
ATOM 1805 C C . LYS A 1 240 ? -32.523 0.242 11.007 1.00 82.44 240 LYS A C 1
ATOM 1807 O O . LYS A 1 240 ? -32.848 0.342 12.188 1.00 82.44 240 LYS A O 1
ATOM 1812 N N . ASN A 1 241 ? -31.655 -0.676 10.573 1.00 81.12 241 ASN A N 1
ATOM 1813 C CA . ASN A 1 241 ? -31.024 -1.687 11.424 1.00 81.12 241 ASN A CA 1
ATOM 1814 C C . ASN A 1 241 ? -29.743 -1.178 12.101 1.00 81.12 241 ASN A C 1
ATOM 1816 O O . ASN A 1 241 ? -29.313 -1.771 13.091 1.00 81.12 241 ASN A O 1
ATOM 1820 N N . VAL A 1 242 ? -29.156 -0.075 11.612 1.00 78.50 242 VAL A N 1
ATOM 1821 C CA . VAL A 1 242 ? -27.861 0.461 12.075 1.00 78.50 242 VAL A CA 1
ATOM 1822 C C . VAL A 1 242 ? -27.838 0.616 13.592 1.00 78.50 242 VAL A C 1
ATOM 1824 O O . VAL A 1 242 ? -26.934 0.114 14.254 1.00 78.50 242 VAL A O 1
ATOM 1827 N N . ARG A 1 243 ? -28.856 1.269 14.164 1.00 75.50 243 ARG A N 1
ATOM 1828 C CA . ARG A 1 243 ? -28.891 1.556 15.602 1.00 75.50 243 ARG A CA 1
ATOM 1829 C C . ARG A 1 243 ? -28.861 0.282 16.445 1.00 75.50 243 ARG A C 1
ATOM 1831 O O . ARG A 1 243 ? -28.009 0.154 17.317 1.00 75.50 243 ARG A O 1
ATOM 1838 N N . ALA A 1 244 ? -29.750 -0.665 16.153 1.00 79.75 244 ALA A N 1
ATOM 1839 C CA . ALA A 1 244 ? -29.838 -1.920 16.894 1.00 79.75 244 ALA A CA 1
ATOM 1840 C C . ALA A 1 244 ? -28.557 -2.760 16.754 1.00 79.75 244 ALA A C 1
ATOM 1842 O O . ALA A 1 244 ? -28.098 -3.366 17.723 1.00 79.75 244 ALA A O 1
ATOM 1843 N N . TYR A 1 245 ? -27.960 -2.771 15.560 1.00 79.69 245 TYR A N 1
ATOM 1844 C CA . TYR A 1 245 ? -26.712 -3.477 15.293 1.00 79.69 245 TYR A CA 1
ATOM 1845 C C . TYR A 1 245 ? -25.546 -2.911 16.118 1.00 79.69 245 TYR A C 1
ATOM 1847 O O . TYR A 1 245 ? -24.857 -3.660 16.815 1.00 79.69 245 TYR A O 1
ATOM 1855 N N . ILE A 1 246 ? -25.367 -1.586 16.099 1.00 76.56 246 ILE A N 1
ATOM 1856 C CA . ILE A 1 246 ? -24.319 -0.888 16.854 1.00 76.56 246 ILE A CA 1
ATOM 1857 C C . ILE A 1 246 ? -24.516 -1.069 18.364 1.00 76.56 246 ILE A C 1
ATOM 1859 O O . ILE A 1 246 ? -23.576 -1.455 19.060 1.00 76.56 246 ILE A O 1
ATOM 1863 N N . GLU A 1 247 ? -25.740 -0.887 18.870 1.00 76.38 247 GLU A N 1
ATOM 1864 C CA . GLU A 1 247 ? -26.066 -1.106 20.285 1.00 76.38 247 GLU A CA 1
ATOM 1865 C C . GLU A 1 247 ? -25.738 -2.546 20.726 1.00 76.38 247 GLU A C 1
ATOM 1867 O O . GLU A 1 247 ? -25.177 -2.761 21.805 1.00 76.38 247 GLU A O 1
ATOM 1872 N N . ASN A 1 248 ? -26.016 -3.543 19.878 1.00 74.94 248 ASN A N 1
ATOM 1873 C CA . ASN A 1 248 ? -25.682 -4.937 20.156 1.00 74.94 248 ASN A CA 1
ATOM 1874 C C . ASN A 1 248 ? -24.165 -5.199 20.153 1.00 74.94 248 ASN A C 1
ATOM 1876 O O . ASN A 1 248 ? -23.665 -5.866 21.060 1.00 74.94 248 ASN A O 1
ATOM 1880 N N . ARG A 1 249 ? -23.413 -4.683 19.170 1.00 75.81 249 ARG A N 1
ATOM 1881 C CA . ARG A 1 249 ? -21.944 -4.841 19.117 1.00 75.81 249 ARG A CA 1
ATOM 1882 C C . ARG A 1 249 ? -21.298 -4.244 20.367 1.00 75.81 249 ARG A C 1
ATOM 1884 O O . ARG A 1 249 ? -20.527 -4.929 21.036 1.00 75.81 249 ARG A O 1
ATOM 1891 N N . LEU A 1 250 ? -21.695 -3.031 20.748 1.00 67.31 250 LEU A N 1
ATOM 1892 C CA . LEU A 1 250 ? -21.166 -2.354 21.931 1.00 67.31 250 LEU A CA 1
ATOM 1893 C C . LEU A 1 250 ? -21.524 -3.077 23.237 1.00 67.31 250 LEU A C 1
ATOM 1895 O O . LEU A 1 250 ? -20.649 -3.284 24.077 1.00 67.31 250 LEU A O 1
ATOM 1899 N N . LYS A 1 251 ? -22.774 -3.541 23.396 1.00 65.00 251 LYS A N 1
ATOM 1900 C CA . LYS A 1 251 ? -23.191 -4.354 24.556 1.00 65.00 251 LYS A CA 1
ATOM 1901 C C . LYS A 1 251 ? -22.322 -5.603 24.723 1.00 65.00 251 LYS A C 1
ATOM 1903 O O . LYS A 1 251 ? -22.012 -5.994 25.847 1.00 65.00 251 LYS A O 1
ATOM 1908 N N . ASN A 1 252 ? -21.922 -6.211 23.609 1.00 66.56 252 ASN A N 1
ATOM 1909 C CA . ASN A 1 252 ? -21.095 -7.414 23.585 1.00 66.56 252 ASN A CA 1
ATOM 1910 C C . ASN A 1 252 ? -19.586 -7.122 23.533 1.00 66.56 252 ASN A C 1
ATOM 1912 O O . ASN A 1 252 ? -18.801 -8.061 23.429 1.00 66.56 252 ASN A O 1
ATOM 1916 N N . LYS A 1 253 ? -19.169 -5.848 23.618 1.00 67.00 253 LYS A N 1
ATOM 1917 C CA . LYS A 1 253 ? -17.766 -5.415 23.490 1.00 67.00 253 LYS A CA 1
ATOM 1918 C C . LYS A 1 253 ? -17.103 -5.905 22.194 1.00 67.00 253 LYS A C 1
ATOM 1920 O O . LYS A 1 253 ? -15.910 -6.199 22.171 1.00 67.00 253 LYS A O 1
ATOM 1925 N N . ALA A 1 254 ? -17.890 -6.020 21.128 1.00 65.00 254 ALA A N 1
ATOM 1926 C CA . ALA A 1 254 ? -17.416 -6.360 19.797 1.00 65.00 254 ALA A CA 1
ATOM 1927 C C . ALA A 1 254 ? -16.921 -5.106 19.063 1.00 65.00 254 ALA A C 1
ATOM 1929 O O . ALA A 1 254 ? -17.407 -4.000 19.304 1.00 65.00 254 ALA A O 1
ATOM 1930 N N . VAL A 1 255 ? -15.971 -5.291 18.145 1.00 63.31 255 VAL A N 1
ATOM 1931 C CA . VAL A 1 255 ? -15.391 -4.201 17.350 1.00 63.31 255 VAL A CA 1
ATOM 1932 C C . VAL A 1 255 ? -16.427 -3.639 16.368 1.00 63.31 255 VAL A C 1
ATOM 1934 O O . VAL A 1 255 ? -17.192 -4.386 15.744 1.00 63.31 255 VAL A O 1
ATOM 1937 N N . ILE A 1 256 ? -16.446 -2.315 16.227 1.00 66.44 256 ILE A N 1
ATOM 1938 C CA . ILE A 1 256 ? -17.158 -1.606 15.160 1.00 66.44 256 ILE A CA 1
ATOM 1939 C C . ILE A 1 256 ? -16.102 -1.140 14.167 1.00 66.44 256 ILE A C 1
ATOM 1941 O O . ILE A 1 256 ? -15.234 -0.342 14.511 1.00 66.44 256 ILE A O 1
ATOM 1945 N N . TRP A 1 257 ? -16.173 -1.663 12.952 1.00 67.19 257 TRP A N 1
ATOM 1946 C CA . TRP A 1 257 ? -15.268 -1.303 11.869 1.00 67.19 257 TRP A CA 1
ATOM 1947 C C . TRP A 1 257 ? -15.756 0.014 11.247 1.00 67.19 257 TRP A C 1
ATOM 1949 O O . TRP A 1 257 ? -16.954 0.165 11.023 1.00 67.19 257 TRP A O 1
ATOM 1959 N N . GLY A 1 258 ? -14.884 0.997 11.000 1.00 64.00 258 GLY A N 1
ATOM 1960 C CA . GLY A 1 258 ? -15.287 2.295 10.429 1.00 64.00 258 GLY A CA 1
ATOM 1961 C C . GLY A 1 258 ? -14.669 3.500 11.151 1.00 64.00 258 GLY A C 1
ATOM 1962 O O . GLY A 1 258 ? -13.458 3.479 11.377 1.00 64.00 258 GLY A O 1
ATOM 1963 N N . PRO A 1 259 ? -15.433 4.572 11.477 1.00 48.19 259 PRO A N 1
ATOM 1964 C CA . PRO A 1 259 ? -14.858 5.807 12.003 1.00 48.19 259 PRO A CA 1
ATOM 1965 C C . PRO A 1 259 ? -14.129 5.531 13.317 1.00 48.19 259 PRO A C 1
ATOM 1967 O O . PRO A 1 259 ? -14.717 5.088 14.304 1.00 48.19 259 PRO A O 1
ATOM 1970 N N . GLY A 1 260 ? -12.819 5.767 13.272 1.00 41.94 260 GLY A N 1
ATOM 1971 C CA . GLY A 1 260 ? -11.874 5.342 14.285 1.00 41.94 260 GLY A CA 1
ATOM 1972 C C . GLY A 1 260 ? -12.209 5.868 15.677 1.00 41.94 260 GLY A C 1
ATOM 1973 O O . GLY A 1 260 ? -12.059 7.052 15.984 1.00 41.94 260 GLY A O 1
ATOM 1974 N N . GLY A 1 261 ? -12.465 4.944 16.596 1.00 43.31 261 GLY A N 1
ATOM 1975 C CA . GLY A 1 261 ? -11.618 4.972 17.775 1.00 43.31 261 GLY A CA 1
ATOM 1976 C C . GLY A 1 261 ? -10.217 4.702 17.250 1.00 43.31 261 GLY A C 1
ATOM 1977 O O . GLY A 1 261 ? -9.994 3.627 16.711 1.00 43.31 261 GLY A O 1
ATOM 1978 N N . GLY A 1 262 ? -9.365 5.732 17.230 1.00 47.59 262 GLY A N 1
ATOM 1979 C CA . GLY A 1 262 ? -8.056 5.728 16.566 1.00 47.59 262 GLY A CA 1
ATOM 1980 C C . GLY A 1 262 ? -7.126 4.593 17.012 1.00 47.59 262 GLY A C 1
ATOM 1981 O O . GLY A 1 262 ? -7.555 3.591 17.567 1.00 47.59 262 GLY A O 1
ATOM 1982 N N . CYS A 1 263 ? -5.817 4.740 16.818 1.00 45.44 263 CYS A N 1
ATOM 1983 C CA . CYS A 1 263 ? -4.837 3.658 17.008 1.00 45.44 263 CYS A CA 1
ATOM 1984 C C . CYS A 1 263 ? -4.848 2.944 18.389 1.00 45.44 263 CYS A C 1
ATOM 1986 O O . CYS A 1 263 ? -4.097 1.990 18.574 1.00 45.44 263 CYS A O 1
ATOM 1988 N N . SER A 1 264 ? -5.648 3.395 19.364 1.00 47.53 264 SER A N 1
ATOM 1989 C CA . SER A 1 264 ? -5.804 2.809 20.701 1.00 47.53 264 SER A CA 1
ATOM 1990 C C . SER A 1 264 ? -7.235 2.368 21.082 1.00 47.53 264 SER A C 1
ATOM 1992 O O . SER A 1 264 ? -7.433 1.960 22.224 1.00 47.53 264 SER A O 1
ATOM 1994 N N . GLY A 1 265 ? -8.220 2.387 20.171 1.00 58.19 265 GLY A N 1
ATOM 1995 C CA . GLY A 1 265 ? -9.504 1.678 20.342 1.00 58.19 265 GLY A CA 1
ATOM 1996 C C . GLY A 1 265 ? -10.761 2.533 20.567 1.00 58.19 265 GLY A C 1
ATOM 1997 O O . GLY A 1 265 ? -11.724 2.357 19.831 1.00 58.19 265 GLY A O 1
ATOM 1998 N N . PHE A 1 266 ? -10.789 3.451 21.542 1.00 59.12 266 PHE A N 1
ATOM 1999 C CA . PHE A 1 266 ? -11.922 4.370 21.785 1.00 59.12 266 PHE A CA 1
ATOM 2000 C C . PHE A 1 266 ? -11.530 5.821 21.498 1.00 59.12 266 PHE A C 1
ATOM 2002 O O . PHE A 1 266 ? -10.377 6.184 21.692 1.00 59.12 266 PHE A O 1
ATOM 2009 N N . SER A 1 267 ? -12.466 6.673 21.081 1.00 62.12 267 SER A N 1
ATOM 2010 C CA . SER A 1 267 ? -12.275 8.128 20.952 1.00 62.12 267 SER A CA 1
ATOM 2011 C C . SER A 1 267 ? -13.399 8.874 21.676 1.00 62.12 267 SER A C 1
ATOM 2013 O O . SER A 1 267 ? -14.504 8.354 21.830 1.00 62.12 267 SER A O 1
ATOM 2015 N N . TYR A 1 268 ? -13.113 10.079 22.179 1.00 70.38 268 TYR A N 1
ATOM 2016 C CA . TYR A 1 268 ? -14.145 10.925 22.786 1.00 70.38 268 TYR A CA 1
ATOM 2017 C C . TYR A 1 268 ? -14.859 11.714 21.691 1.00 70.38 268 TYR A C 1
ATOM 2019 O O . TYR A 1 268 ? -14.237 12.523 21.005 1.00 70.38 268 TYR A O 1
ATOM 2027 N N . GLY A 1 269 ? -16.163 11.492 21.545 1.00 64.75 269 GLY A N 1
ATOM 2028 C CA . GLY A 1 269 ? -17.028 12.274 20.667 1.00 64.75 269 GLY A CA 1
ATOM 2029 C C . GLY A 1 269 ? -17.941 13.190 21.475 1.00 64.75 269 GLY A C 1
ATOM 2030 O O . GLY A 1 269 ? -18.545 12.751 22.451 1.00 64.75 269 GLY A O 1
ATOM 2031 N N . PHE A 1 270 ? -18.071 14.446 21.049 1.00 66.75 270 PHE A N 1
ATOM 2032 C CA . PHE A 1 270 ? -19.097 15.361 21.544 1.00 66.75 270 PHE A CA 1
ATOM 2033 C C . PHE A 1 270 ? -20.067 15.684 20.417 1.00 66.75 270 PHE A C 1
ATOM 2035 O O . PHE A 1 270 ? -19.655 16.000 19.303 1.00 66.75 270 PHE A O 1
ATOM 2042 N N . THR A 1 271 ? -21.357 15.631 20.721 1.00 67.44 271 THR A N 1
ATOM 2043 C CA . THR A 1 271 ? -22.419 16.083 19.826 1.00 67.44 271 THR A CA 1
ATOM 2044 C C . THR A 1 271 ? -23.458 16.853 20.630 1.00 67.44 271 THR A C 1
ATOM 2046 O O . THR A 1 271 ? -23.547 16.693 21.850 1.00 67.44 271 THR A O 1
ATOM 2049 N N . PHE A 1 272 ? -24.223 17.704 19.954 1.00 71.06 272 PHE A N 1
ATOM 2050 C CA . PHE A 1 272 ? -25.364 18.381 20.553 1.00 71.06 272 PHE A CA 1
ATOM 2051 C C . PHE A 1 272 ? -26.614 17.525 20.376 1.00 71.06 272 PHE A C 1
ATOM 2053 O O . PHE A 1 272 ? -26.827 16.925 19.322 1.00 71.06 272 PHE A O 1
ATOM 2060 N N . ASP A 1 273 ? -27.445 17.493 21.409 1.00 73.12 273 ASP A N 1
ATOM 2061 C CA . ASP A 1 273 ? -28.766 16.882 21.364 1.00 73.12 273 ASP A CA 1
ATOM 2062 C C . ASP A 1 273 ? -29.768 17.865 21.974 1.00 73.12 273 ASP A C 1
ATOM 2064 O O . ASP A 1 273 ? -29.457 18.565 22.942 1.00 73.12 273 ASP A O 1
ATOM 2068 N N . ASP A 1 274 ? -30.967 17.927 21.405 1.00 73.38 274 ASP A N 1
ATOM 2069 C CA . ASP A 1 274 ? -32.003 18.863 21.847 1.00 73.38 274 ASP A CA 1
ATOM 2070 C C . ASP A 1 274 ? -32.668 18.394 23.151 1.00 73.38 274 ASP A C 1
ATOM 2072 O O . ASP A 1 274 ? -33.326 19.180 23.840 1.00 73.38 274 ASP A O 1
ATOM 2076 N N . LYS A 1 275 ? -32.550 17.097 23.485 1.00 76.69 275 LYS A N 1
ATOM 2077 C CA . LYS A 1 275 ? -33.144 16.485 24.682 1.00 76.69 275 LYS A CA 1
ATOM 2078 C C . LYS A 1 275 ? -32.275 15.355 25.232 1.00 76.69 275 LYS A C 1
ATOM 2080 O O . LYS A 1 275 ? -31.732 14.556 24.479 1.00 76.69 275 LYS A O 1
ATOM 2085 N N . GLN A 1 276 ? -32.254 15.222 26.558 1.00 80.31 276 GLN A N 1
ATOM 2086 C CA . GLN A 1 276 ? -31.739 14.024 27.226 1.00 80.31 276 GLN A CA 1
ATOM 2087 C C . GLN A 1 276 ? -32.633 12.818 26.897 1.00 80.31 276 GLN A C 1
ATOM 2089 O O . GLN A 1 276 ? -33.859 12.899 27.040 1.00 80.31 276 GLN A O 1
ATOM 2094 N N . LYS A 1 277 ? -32.034 11.707 26.460 1.00 83.94 277 LYS A N 1
ATOM 2095 C CA . LYS A 1 277 ? -32.747 10.462 26.154 1.0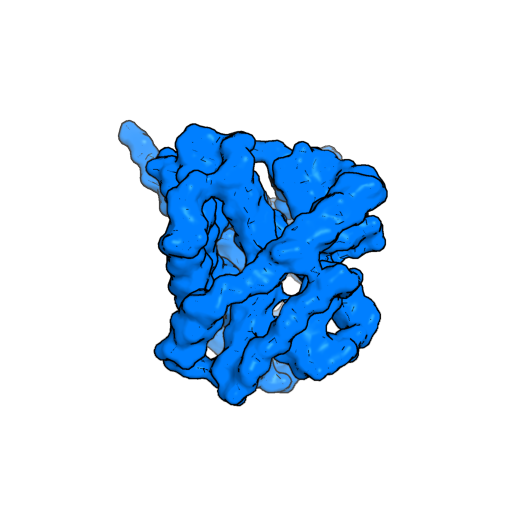0 83.94 277 LYS A CA 1
ATOM 2096 C C . LYS A 1 277 ? -32.950 9.639 27.426 1.00 83.94 277 LYS A C 1
ATOM 2098 O O . LYS A 1 277 ? -32.280 9.822 28.443 1.00 83.94 277 LYS A O 1
ATOM 2103 N N . GLU A 1 278 ? -33.920 8.730 27.385 1.00 81.31 278 GLU A N 1
ATOM 2104 C CA . GLU A 1 278 ? -34.203 7.831 28.504 1.00 81.31 278 GLU A CA 1
ATOM 2105 C C . GLU A 1 278 ? -32.992 6.924 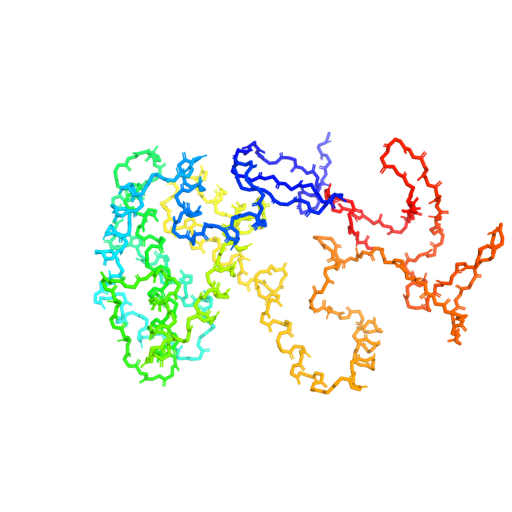28.784 1.00 81.31 278 GLU A C 1
ATOM 2107 O O . GLU A 1 278 ? -32.509 6.229 27.892 1.00 81.31 278 GLU A O 1
ATOM 2112 N N . GLY A 1 279 ? -32.498 6.948 30.026 1.00 81.06 279 GLY A N 1
ATOM 2113 C CA . GLY A 1 279 ? -31.321 6.190 30.468 1.00 81.06 279 GLY A CA 1
ATOM 2114 C C . GLY A 1 279 ? -30.012 6.986 30.492 1.00 81.06 279 GLY A C 1
ATOM 2115 O O . GLY A 1 279 ? -29.082 6.577 31.188 1.00 81.06 279 GLY A O 1
ATOM 2116 N N . ASP A 1 280 ? -29.938 8.130 29.812 1.00 84.50 280 ASP A N 1
ATOM 2117 C CA . ASP A 1 280 ? -28.742 8.973 29.835 1.00 84.50 280 ASP A CA 1
ATOM 2118 C C . ASP A 1 280 ? -28.417 9.427 31.261 1.00 84.50 280 ASP A C 1
ATOM 2120 O O . ASP A 1 280 ? -29.295 9.825 32.034 1.00 84.50 280 ASP A O 1
ATOM 2124 N N . SER A 1 281 ? -27.131 9.436 31.589 1.00 84.06 281 SER A N 1
ATOM 2125 C CA . SER A 1 281 ? -26.620 10.025 32.822 1.00 84.06 281 SER A CA 1
ATOM 2126 C C . SER A 1 281 ? -26.212 11.468 32.556 1.00 84.06 281 SER A C 1
ATOM 2128 O O . SER A 1 281 ? -25.398 11.738 31.678 1.00 84.06 281 SER A O 1
ATOM 2130 N N . GLY A 1 282 ? -26.791 12.405 33.305 1.00 81.69 282 GLY A N 1
ATOM 2131 C CA . GLY A 1 282 ? -26.583 13.835 33.096 1.00 81.69 282 GLY A CA 1
ATOM 2132 C C . GLY A 1 282 ? -25.880 14.510 34.266 1.00 81.69 282 GLY A C 1
ATOM 2133 O O . GLY A 1 282 ? -26.178 14.226 35.426 1.00 81.69 282 GLY A O 1
ATOM 2134 N N . VAL A 1 283 ? -25.002 15.464 33.963 1.00 81.50 283 VAL A N 1
ATOM 2135 C CA . VAL A 1 283 ? -24.510 16.452 34.927 1.00 81.50 283 VAL A CA 1
ATOM 2136 C C . VAL A 1 283 ? -24.773 17.853 34.385 1.00 81.50 283 VAL A C 1
ATOM 2138 O O . VAL A 1 283 ? -24.433 18.176 33.249 1.00 81.50 283 VAL A O 1
ATOM 2141 N N . ALA A 1 284 ? -25.409 18.694 35.199 1.00 81.19 284 ALA A N 1
ATOM 2142 C CA . ALA A 1 284 ? -25.647 20.093 34.869 1.00 81.19 284 ALA A CA 1
ATOM 2143 C C . ALA A 1 284 ? -24.643 20.969 35.619 1.00 81.19 284 ALA A C 1
ATOM 2145 O O . ALA A 1 284 ? -24.547 20.905 36.848 1.00 81.19 284 ALA A O 1
ATOM 2146 N N . LYS A 1 285 ? -23.896 21.802 34.892 1.00 75.38 285 LYS A N 1
ATOM 2147 C CA . LYS A 1 285 ? -22.951 22.751 35.487 1.00 75.38 285 LYS A CA 1
ATOM 2148 C C . LYS A 1 285 ? -22.909 24.027 34.654 1.00 75.38 285 LYS A C 1
ATOM 2150 O O . LYS A 1 285 ? -22.833 23.970 33.434 1.00 75.38 285 LYS A O 1
ATOM 2155 N N . ASN A 1 286 ? -22.987 25.183 35.315 1.00 77.44 286 ASN A N 1
ATOM 2156 C CA . ASN A 1 286 ? -22.940 26.510 34.682 1.00 77.44 286 ASN A CA 1
ATOM 2157 C C . ASN A 1 286 ? -23.947 26.711 33.526 1.00 77.44 286 ASN A C 1
ATOM 2159 O O . ASN A 1 286 ? -23.645 27.386 32.550 1.00 77.44 286 ASN A O 1
ATOM 2163 N N . GLY A 1 287 ? -25.143 26.120 33.629 1.00 77.19 287 GLY A N 1
ATOM 2164 C CA . GLY A 1 287 ? -26.192 26.246 32.609 1.00 77.19 287 GLY A CA 1
ATOM 2165 C C . GLY A 1 287 ? -26.028 25.334 31.388 1.00 77.19 287 GLY A C 1
ATOM 2166 O O . GLY A 1 287 ? -26.884 25.366 30.512 1.00 77.19 287 GLY A O 1
ATOM 2167 N N . VAL A 1 288 ? -24.984 24.499 31.345 1.00 73.62 288 VAL A N 1
ATOM 2168 C CA . VAL A 1 288 ? -24.787 23.470 30.315 1.00 73.62 288 VAL A CA 1
ATOM 2169 C C . VAL A 1 288 ? -25.131 22.104 30.899 1.00 73.62 288 VAL A C 1
ATOM 2171 O O . VAL A 1 288 ? -24.685 21.753 31.996 1.00 73.62 288 VAL A O 1
ATOM 2174 N N . GLN A 1 289 ? -25.937 21.339 30.168 1.00 82.19 289 GLN A N 1
ATOM 2175 C CA . GLN A 1 289 ? -26.265 19.960 30.502 1.00 82.19 289 GLN A CA 1
ATOM 2176 C C . GLN A 1 289 ? -25.386 19.031 29.666 1.00 82.19 289 GLN A C 1
ATOM 2178 O O . GLN A 1 289 ? -25.550 18.946 28.452 1.00 82.19 289 GLN A O 1
ATOM 2183 N N . LEU A 1 290 ? -24.445 18.350 30.318 1.00 78.94 290 LEU A N 1
ATOM 2184 C CA . LEU A 1 290 ? -23.675 17.281 29.695 1.00 78.94 290 LEU A CA 1
ATOM 2185 C C . LEU A 1 290 ? -24.409 15.970 29.954 1.00 78.94 290 LEU A C 1
ATOM 2187 O O . LEU A 1 290 ? -24.620 15.600 31.111 1.00 78.94 290 LEU A O 1
ATOM 2191 N N . VAL A 1 291 ? -24.797 15.286 28.886 1.00 84.56 291 VAL A N 1
ATOM 2192 C CA . VAL A 1 291 ? -25.420 13.964 28.949 1.00 84.56 291 VAL A CA 1
ATOM 2193 C C . VAL A 1 291 ? -24.466 12.934 28.374 1.00 84.56 291 VAL A C 1
ATOM 2195 O O . VAL A 1 291 ? -23.778 13.184 27.387 1.00 84.56 291 VAL A O 1
ATOM 2198 N N . VAL A 1 292 ? -24.401 11.789 29.035 1.00 81.12 292 VAL A N 1
ATOM 2199 C CA . VAL A 1 292 ? -23.601 10.643 28.628 1.00 81.12 292 VAL A CA 1
ATOM 2200 C C . VAL A 1 292 ? -24.554 9.471 28.511 1.00 81.12 292 VAL A C 1
ATOM 2202 O O . VAL A 1 292 ? -25.271 9.155 29.465 1.00 81.12 292 VAL A O 1
ATOM 2205 N N . ASP A 1 293 ? -24.572 8.834 27.348 1.00 84.06 293 ASP A N 1
ATOM 2206 C CA . ASP A 1 293 ? -25.398 7.654 27.146 1.00 84.06 293 ASP A CA 1
ATOM 2207 C C . ASP A 1 293 ? -24.957 6.521 28.105 1.00 84.06 293 ASP A C 1
ATOM 2209 O O . ASP A 1 293 ? -23.788 6.466 28.515 1.00 84.06 293 ASP A O 1
ATOM 2213 N N . PRO A 1 294 ? -25.864 5.602 28.488 1.00 77.56 294 PRO A N 1
ATOM 2214 C CA . PRO A 1 294 ? -25.572 4.546 29.462 1.00 77.56 294 PRO A CA 1
ATOM 2215 C C . PRO A 1 294 ? -24.318 3.721 29.146 1.00 77.56 294 PRO A C 1
ATOM 2217 O O . PRO A 1 294 ? -23.678 3.166 30.041 1.00 77.56 294 PRO A O 1
ATOM 2220 N N . MET A 1 295 ? -23.988 3.600 27.864 1.00 74.00 295 MET A N 1
ATOM 2221 C CA . MET A 1 295 ? -22.951 2.724 27.358 1.00 74.00 295 MET A CA 1
ATOM 2222 C C . MET A 1 295 ? -21.589 3.412 27.336 1.00 74.00 295 MET A C 1
ATOM 2224 O O . MET A 1 295 ? -20.601 2.769 27.683 1.00 74.00 295 MET A O 1
ATOM 2228 N N . SER A 1 296 ? -21.523 4.706 27.033 1.00 77.75 296 SER A N 1
ATOM 2229 C CA . SER A 1 296 ? -20.317 5.519 27.232 1.00 77.75 296 SER A CA 1
ATOM 2230 C C . SER A 1 296 ? -20.031 5.753 28.717 1.00 77.75 296 SER A C 1
ATOM 2232 O O . SER A 1 296 ? -18.868 5.800 29.126 1.00 77.75 296 SER A O 1
ATOM 2234 N N . TYR A 1 297 ? -21.077 5.837 29.549 1.00 82.44 297 TYR A N 1
ATOM 2235 C CA . TYR A 1 297 ? -20.952 6.123 30.980 1.00 82.44 297 TYR A CA 1
ATOM 2236 C C . TYR A 1 297 ? -20.022 5.142 31.698 1.00 82.44 297 TYR A C 1
ATOM 2238 O O . TYR A 1 297 ? -19.190 5.569 32.494 1.00 82.44 297 TYR A O 1
ATOM 2246 N N . GLN A 1 298 ? -20.085 3.847 31.363 1.00 81.50 298 GLN A N 1
ATOM 2247 C CA . GLN A 1 298 ? -19.246 2.815 31.991 1.00 81.50 298 GLN A CA 1
ATOM 2248 C C . GLN A 1 298 ? -17.735 3.039 31.785 1.00 81.50 298 GLN A C 1
ATOM 2250 O O . GLN A 1 298 ? -16.936 2.589 32.602 1.00 81.50 298 GLN A O 1
ATOM 2255 N N . TYR A 1 299 ? -17.345 3.740 30.716 1.00 78.19 299 TYR A N 1
ATOM 2256 C CA . TYR A 1 299 ? -15.951 4.054 30.391 1.00 78.19 299 TYR A CA 1
ATOM 2257 C C . TYR A 1 299 ? -15.510 5.420 30.925 1.00 78.19 299 TYR A C 1
ATOM 2259 O O . TYR A 1 299 ? -14.316 5.709 30.972 1.00 78.19 299 TYR A O 1
ATOM 2267 N N . LEU A 1 300 ? -16.468 6.256 31.328 1.00 79.69 300 LEU A N 1
ATOM 2268 C CA . LEU A 1 300 ? -16.276 7.634 31.778 1.00 79.69 300 LEU A CA 1
ATOM 2269 C C . LEU A 1 300 ? -16.474 7.795 33.294 1.00 79.69 300 LEU A C 1
ATOM 2271 O O . LEU A 1 300 ? -16.489 8.917 33.798 1.00 79.69 300 LEU A O 1
ATOM 2275 N N . ILE A 1 301 ? -16.619 6.696 34.045 1.00 84.19 301 ILE A N 1
ATOM 2276 C CA . ILE A 1 301 ? -16.822 6.747 35.498 1.00 84.19 301 ILE A CA 1
ATOM 2277 C C . ILE A 1 301 ? -15.626 7.436 36.163 1.00 84.19 301 ILE A C 1
ATOM 2279 O O . ILE A 1 301 ? -14.501 6.949 36.107 1.00 84.19 301 ILE A O 1
ATOM 2283 N N . GLY A 1 302 ? -15.876 8.571 36.814 1.00 83.19 302 GLY A N 1
ATOM 2284 C CA . GLY A 1 302 ? -14.831 9.369 37.461 1.00 83.19 302 GLY A CA 1
ATOM 2285 C C . GLY A 1 302 ? -14.003 10.232 36.505 1.00 83.19 302 GLY A C 1
ATOM 2286 O O . GLY A 1 302 ? -13.081 10.901 36.965 1.00 83.19 302 GLY A O 1
ATOM 2287 N N . ALA A 1 303 ? -14.323 10.249 35.208 1.00 85.50 303 ALA A N 1
ATOM 2288 C CA . ALA A 1 303 ? -13.721 11.182 34.267 1.00 85.50 303 ALA A CA 1
ATOM 2289 C C . ALA A 1 303 ? -14.173 12.620 34.555 1.00 85.50 303 ALA A C 1
ATOM 2291 O O . ALA A 1 303 ? -15.319 12.861 34.948 1.00 85.50 303 ALA A O 1
ATOM 2292 N N . THR A 1 304 ? -13.282 13.584 34.332 1.00 84.88 304 THR A N 1
ATOM 2293 C CA . THR A 1 304 ? -13.615 15.010 34.364 1.00 84.88 304 THR A CA 1
ATOM 2294 C C . THR A 1 304 ? -13.579 15.591 32.960 1.00 84.88 304 THR A C 1
ATOM 2296 O O . THR A 1 304 ? -12.779 15.181 32.121 1.00 84.88 304 THR A O 1
ATOM 2299 N N . ALA A 1 305 ? -14.477 16.539 32.706 1.00 79.56 305 ALA A N 1
ATOM 2300 C CA . ALA A 1 305 ? -14.520 17.318 31.480 1.00 79.56 305 ALA A CA 1
ATOM 2301 C C . ALA A 1 305 ? -14.199 18.770 31.827 1.00 79.56 305 ALA A C 1
ATOM 2303 O O . ALA A 1 305 ? -14.921 19.381 32.619 1.00 79.56 305 ALA A O 1
ATOM 2304 N N . ASP A 1 306 ? -13.140 19.304 31.232 1.00 80.81 306 ASP A N 1
ATOM 2305 C CA . ASP A 1 306 ? -12.742 20.699 31.369 1.00 80.81 306 ASP A CA 1
ATOM 2306 C C . ASP A 1 306 ? -12.846 2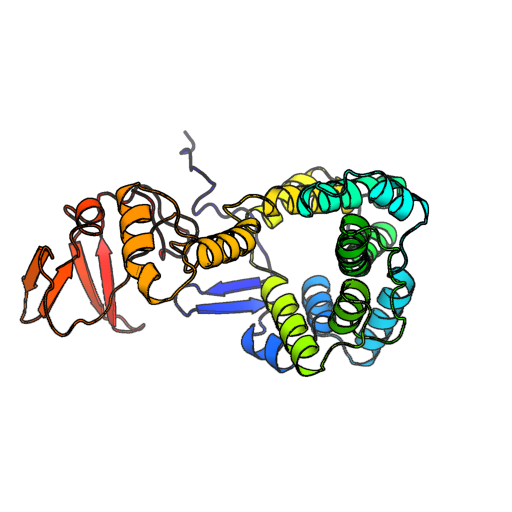1.413 30.026 1.00 80.81 306 ASP A C 1
ATOM 2308 O O . ASP A 1 306 ? -12.785 20.796 28.964 1.00 80.81 306 ASP A O 1
ATOM 2312 N N . TYR A 1 307 ? -13.023 22.728 30.075 1.00 75.06 307 TYR A N 1
ATOM 2313 C CA . TYR A 1 307 ? -13.052 23.582 28.897 1.00 75.06 307 TYR A CA 1
ATOM 2314 C C . TYR A 1 307 ? -11.811 24.466 28.914 1.00 75.06 307 TYR A C 1
ATOM 2316 O O . TYR A 1 307 ? -11.561 25.174 29.890 1.00 75.06 307 TYR A O 1
ATOM 2324 N N . LEU A 1 308 ? -11.018 24.381 27.853 1.00 73.06 308 LEU A N 1
ATOM 2325 C CA . LEU A 1 308 ? -9.747 25.073 27.734 1.00 73.06 308 LEU A CA 1
ATOM 2326 C C . LEU A 1 308 ? -9.822 26.065 26.577 1.00 73.06 308 LEU A C 1
ATOM 2328 O O . LEU A 1 308 ? -10.105 25.669 25.446 1.00 73.06 308 LEU A O 1
ATOM 2332 N N . GLU A 1 309 ? -9.550 27.333 26.882 1.00 73.38 309 GLU A N 1
ATOM 2333 C CA . GLU A 1 309 ? -9.349 28.397 25.899 1.00 73.38 309 GLU A CA 1
ATOM 2334 C C . GLU A 1 309 ? -7.881 28.813 25.922 1.00 73.38 309 GLU A C 1
ATOM 2336 O O . GLU A 1 309 ? -7.364 29.283 26.938 1.00 73.38 309 GLU A O 1
ATOM 2341 N N . ASP A 1 310 ? -7.195 28.612 24.804 1.00 74.56 310 ASP A N 1
ATOM 2342 C CA . ASP A 1 310 ? -5.813 29.029 24.607 1.00 74.56 310 ASP A CA 1
ATOM 2343 C C . ASP A 1 310 ? -5.678 29.795 23.279 1.00 74.56 310 ASP A C 1
ATOM 2345 O O . ASP A 1 310 ? -6.654 30.049 22.571 1.00 74.56 310 ASP A O 1
ATOM 2349 N N . LEU A 1 311 ? -4.453 30.190 22.923 1.00 51.28 311 LEU A N 1
ATOM 2350 C CA . LEU A 1 311 ? -4.166 30.862 21.646 1.00 51.28 311 LEU A CA 1
ATOM 2351 C C . LEU A 1 311 ? -4.528 30.010 20.407 1.00 51.28 311 LEU A C 1
ATOM 2353 O O . LEU A 1 311 ? -4.428 30.506 19.289 1.00 51.28 311 LEU A O 1
ATOM 2357 N N . GLN A 1 312 ? -4.917 28.744 20.594 1.00 47.00 312 GLN A N 1
ATOM 2358 C CA . GLN A 1 312 ? -5.277 27.772 19.562 1.00 47.00 312 GLN A CA 1
ATOM 2359 C C . GLN A 1 312 ? -6.799 27.513 19.521 1.00 47.00 312 GLN A C 1
ATOM 2361 O O . GLN A 1 312 ? -7.249 26.671 18.747 1.00 47.00 312 GLN A O 1
ATOM 2366 N N . GLY A 1 313 ? -7.594 28.244 20.316 1.00 51.84 313 GLY A N 1
ATOM 2367 C CA . GLY A 1 313 ? -9.058 28.196 20.325 1.00 51.84 313 GLY A CA 1
ATOM 2368 C C . GLY A 1 313 ? -9.648 27.562 21.585 1.00 51.84 313 GLY A C 1
ATOM 2369 O O . GLY A 1 313 ? -8.953 27.324 22.574 1.00 51.84 313 GLY A O 1
ATOM 2370 N N . SER A 1 314 ? -10.954 27.292 21.539 1.00 63.09 314 SER A N 1
ATOM 2371 C CA . SER A 1 314 ? -11.710 26.783 22.682 1.00 63.09 314 SER A CA 1
ATOM 2372 C C . SER A 1 314 ? -12.185 25.346 22.462 1.00 63.09 314 SER A C 1
ATOM 2374 O O . SER A 1 314 ? -12.820 25.049 21.450 1.00 63.09 314 SER A O 1
ATOM 2376 N N . ARG A 1 315 ? -11.887 24.435 23.398 1.00 67.69 315 ARG A N 1
ATOM 2377 C CA . ARG A 1 315 ? -12.227 23.001 23.288 1.00 67.69 315 ARG A CA 1
ATOM 2378 C C . ARG A 1 315 ? -12.530 22.355 24.637 1.00 67.69 315 ARG A C 1
ATOM 2380 O O . ARG A 1 315 ? -12.040 22.806 25.670 1.00 67.69 315 ARG A O 1
ATOM 2387 N N . PHE A 1 316 ? -13.271 21.247 24.611 1.00 72.00 316 PHE A N 1
ATOM 2388 C CA . PHE A 1 316 ? -13.413 20.361 25.768 1.00 72.00 316 PHE A CA 1
ATOM 2389 C C . PHE A 1 316 ? -12.272 19.337 25.820 1.00 72.00 316 PHE A C 1
ATOM 2391 O O . PHE A 1 316 ? -11.911 18.743 24.805 1.00 72.00 316 PHE A O 1
ATOM 2398 N N . ILE A 1 317 ? -11.718 19.118 27.010 1.00 73.75 317 ILE A N 1
ATOM 2399 C CA . ILE A 1 317 ? -10.697 18.112 27.308 1.00 73.75 317 ILE A CA 1
ATOM 2400 C C . ILE A 1 317 ? -11.281 17.141 28.331 1.00 73.75 317 ILE A C 1
ATOM 2402 O O . ILE A 1 317 ? -11.814 17.560 29.357 1.00 73.75 317 ILE A O 1
ATOM 2406 N N . ILE A 1 318 ? -11.173 15.840 28.053 1.00 79.25 318 ILE A N 1
ATOM 2407 C CA . ILE A 1 318 ? -11.583 14.784 28.980 1.00 79.25 318 ILE A CA 1
ATOM 2408 C C . ILE A 1 318 ? -10.354 14.209 29.680 1.00 79.25 318 ILE A C 1
ATOM 2410 O O . ILE A 1 318 ? -9.468 13.643 29.041 1.00 79.25 318 ILE A O 1
ATOM 2414 N N . HIS A 1 319 ? -10.336 14.294 31.006 1.00 80.62 319 HIS A N 1
ATOM 2415 C CA . HIS A 1 319 ? -9.400 13.564 31.850 1.00 80.62 319 HIS A CA 1
ATOM 2416 C C . HIS A 1 319 ? -10.090 12.307 32.370 1.00 80.62 319 HIS A C 1
ATOM 2418 O O . HIS A 1 319 ? -10.889 12.360 33.302 1.00 80.62 319 HIS A O 1
ATOM 2424 N N . ASN A 1 320 ? -9.796 11.164 31.753 1.00 83.69 320 ASN A N 1
ATOM 2425 C CA . ASN A 1 320 ? -10.393 9.889 32.131 1.00 83.69 320 ASN A CA 1
ATOM 2426 C C . ASN A 1 320 ? -9.402 9.038 32.938 1.00 83.69 320 ASN A C 1
ATOM 2428 O O . ASN A 1 320 ? -8.435 8.542 32.357 1.00 83.69 320 ASN A O 1
ATOM 2432 N N . PRO A 1 321 ? -9.635 8.811 34.243 1.00 82.56 321 PRO A N 1
ATOM 2433 C CA . PRO A 1 321 ? -8.743 8.002 35.071 1.00 82.56 321 PRO A CA 1
ATOM 2434 C C . PRO A 1 321 ? -8.740 6.519 34.678 1.00 82.56 321 PRO A C 1
ATOM 2436 O O . PRO A 1 321 ? -7.857 5.780 35.103 1.00 82.56 321 PRO A O 1
ATOM 2439 N N . ASN A 1 322 ? -9.712 6.076 33.874 1.00 79.50 322 ASN A N 1
ATOM 2440 C CA . ASN A 1 322 ? -9.784 4.699 33.398 1.00 79.50 322 ASN A CA 1
ATOM 2441 C C . ASN A 1 322 ? -8.963 4.475 32.116 1.00 79.50 322 ASN A C 1
ATOM 2443 O O . ASN A 1 322 ? -8.748 3.329 31.733 1.00 79.50 322 ASN A O 1
ATOM 2447 N N . ALA A 1 323 ? -8.500 5.536 31.443 1.00 77.88 323 ALA A N 1
ATOM 2448 C CA . ALA A 1 323 ? -7.708 5.404 30.225 1.00 77.88 323 ALA A CA 1
ATOM 2449 C C . ALA A 1 323 ? -6.310 4.837 30.541 1.00 77.88 323 ALA A C 1
ATOM 2451 O O . ALA A 1 323 ? -5.506 5.477 31.216 1.00 77.88 323 ALA A O 1
ATOM 2452 N N . LYS A 1 324 ? -6.014 3.631 30.044 1.00 72.75 324 LYS A N 1
ATOM 2453 C CA . LYS A 1 324 ? -4.742 2.917 30.257 1.00 72.75 324 LYS A CA 1
ATOM 2454 C C . LYS A 1 324 ? -3.670 3.270 29.237 1.00 72.75 324 LYS A C 1
ATOM 2456 O O . LYS A 1 324 ? -2.492 3.288 29.572 1.00 72.75 324 LYS A O 1
ATOM 2461 N N . THR A 1 325 ? -4.067 3.496 27.989 1.00 63.91 325 THR A N 1
ATOM 2462 C CA . THR A 1 325 ? -3.162 3.912 26.911 1.00 63.91 325 THR A CA 1
ATOM 2463 C C . THR A 1 325 ? -3.826 4.999 26.090 1.00 63.91 325 THR A C 1
ATOM 2465 O O . THR A 1 325 ? -5.053 5.032 25.993 1.00 63.91 325 THR A O 1
ATOM 2468 N N . THR A 1 326 ? -3.024 5.892 25.519 1.00 56.59 326 THR A N 1
ATOM 2469 C CA . THR A 1 326 ? -3.464 6.944 24.603 1.00 56.59 326 THR A CA 1
ATOM 2470 C C . THR A 1 326 ? -2.611 6.906 23.340 1.00 56.59 326 THR A C 1
ATOM 2472 O O . THR A 1 326 ? -1.412 6.625 23.386 1.00 56.59 326 THR A O 1
ATOM 2475 N N . CYS A 1 327 ? -3.227 7.174 22.192 1.00 49.28 327 CYS A N 1
ATOM 2476 C CA . CYS A 1 327 ? -2.502 7.294 20.934 1.00 49.28 327 CYS A CA 1
ATOM 2477 C C . CYS A 1 327 ? -1.589 8.532 20.964 1.00 49.28 327 CYS A C 1
ATOM 2479 O O . CYS A 1 327 ? -1.901 9.521 21.627 1.00 49.28 327 CYS A O 1
ATOM 2481 N N . GLY A 1 328 ? -0.492 8.516 20.200 1.00 37.84 328 GLY A N 1
ATOM 2482 C CA . GLY A 1 328 ? 0.449 9.638 20.103 1.00 37.84 328 GLY A CA 1
ATOM 2483 C C . GLY A 1 328 ? -0.177 10.961 19.635 1.00 37.84 328 GLY A C 1
ATOM 2484 O O . GLY A 1 328 ? 0.327 12.022 19.988 1.00 37.84 328 GLY A O 1
ATOM 2485 N N . CYS A 1 329 ? -1.302 10.926 18.908 1.00 44.03 329 CYS A N 1
ATOM 2486 C CA . CYS A 1 329 ? -2.073 12.124 18.548 1.00 44.03 329 CYS A CA 1
ATOM 2487 C C . CYS A 1 329 ? -3.116 12.539 19.608 1.00 44.03 329 CYS A C 1
ATOM 2489 O O . CYS A 1 329 ? -3.783 13.557 19.445 1.00 44.03 329 CYS A O 1
ATOM 2491 N N . GLY A 1 330 ? -3.276 11.766 20.689 1.00 52.12 330 GLY A N 1
ATOM 2492 C CA . GLY A 1 330 ? -4.190 12.035 21.805 1.00 52.12 330 GLY A CA 1
ATOM 2493 C C . GLY A 1 330 ? -5.680 11.840 21.502 1.00 52.12 330 GLY A C 1
ATOM 2494 O O . GLY A 1 330 ? -6.500 12.013 22.398 1.00 52.12 330 GLY A O 1
ATOM 2495 N N . SER A 1 331 ? -6.046 11.468 20.272 1.00 51.84 331 SER A N 1
ATOM 2496 C CA . SER A 1 331 ? -7.445 11.361 19.829 1.00 51.84 331 SER A CA 1
ATOM 2497 C C . SER A 1 331 ? -8.132 10.050 20.217 1.00 51.84 331 SER A C 1
ATOM 2499 O O . SER A 1 331 ? -9.349 9.927 20.084 1.00 51.84 331 SER A O 1
ATOM 2501 N N . SER A 1 332 ? -7.370 9.058 20.685 1.00 56.69 332 SER A N 1
ATOM 2502 C CA . SER A 1 332 ? -7.910 7.761 21.083 1.00 56.69 332 SER A CA 1
ATOM 2503 C C . SER A 1 332 ? -7.213 7.164 22.295 1.00 56.69 332 SER A C 1
ATOM 2505 O O . SER A 1 332 ? -6.069 7.511 22.598 1.00 56.69 332 SER A O 1
ATOM 2507 N N . PHE A 1 333 ? -7.923 6.285 22.999 1.00 61.72 333 PHE A N 1
ATOM 2508 C CA . PHE A 1 333 ? -7.509 5.673 24.252 1.00 61.72 333 PHE A CA 1
ATOM 2509 C C . PHE A 1 333 ? -8.068 4.254 24.416 1.00 61.72 333 PHE A C 1
ATOM 2511 O O . PHE A 1 333 ? -9.077 3.901 23.809 1.00 61.72 333 PHE A O 1
ATOM 2518 N N . SER A 1 334 ? -7.436 3.460 25.281 1.00 65.50 334 SER A N 1
ATOM 2519 C CA . SER A 1 334 ? -7.947 2.159 25.734 1.00 65.50 334 SER A CA 1
ATOM 2520 C C . SER A 1 334 ? -8.336 2.215 27.212 1.00 65.50 334 SER A C 1
ATOM 2522 O O . SER A 1 334 ? -7.705 2.947 27.973 1.00 65.50 334 SER A O 1
ATOM 2524 N N . VAL A 1 335 ? -9.301 1.397 27.644 1.00 59.94 335 VAL A N 1
ATOM 2525 C CA . VAL A 1 335 ? -9.778 1.297 29.044 1.00 59.94 335 VAL A CA 1
ATOM 2526 C C . VAL A 1 335 ? -9.540 -0.098 29.606 1.00 59.94 335 VAL A C 1
ATOM 2528 O O . VAL A 1 335 ? -9.707 -1.083 28.860 1.00 59.94 335 VAL A O 1
#